Protein AF-A0AAU7CB05-F1 (afdb_monomer_lite)

Foldseek 3Di:
DLQCLLVVHPDDFDDDDPDPVVVVLLVVQLVLLLVQLCVQQVVVLVVCVVPDDDDDPVNVVSNLVSLLRSQLLSLLLSSQCQLLVHNVSSDPVLSVVLCVLLDPLSSVLSNLRSVLVVVLVVLLCCLVPVDPDPVVSVVSVVVSVVSSVVSVVVSSNSNSNSSNVSVVSSVSPPFRGPSRDPDDDTDPPPDD

Sequence (192 aa):
MLVASAMGEADQPSWPEWNPETISEGLGRWIWAALFGVAVGGFPTVLYWMYCGNIDWFDRIIFADLIIMGAGYAAMTLAASLLHESLAAANPITVLVAIARIGWDYVQPSLVAGLSVMLSGAFLWTVLFAIPSLRLAAVGLWGFWVFALYSAMVSFRVLGLTYYAHSDALVWFRYRPKWATSTRAGRLYTNS

Structure (mmCIF, N/CA/C/O backbone):
data_AF-A0AAU7CB05-F1
#
_entry.id   AF-A0AAU7CB05-F1
#
loop_
_atom_site.group_PDB
_atom_site.id
_atom_site.type_symbol
_atom_site.label_atom_id
_atom_site.label_alt_id
_atom_site.label_comp_id
_atom_site.label_asym_id
_atom_site.label_entity_id
_atom_site.label_seq_id
_atom_site.pdbx_PDB_ins_code
_atom_site.Cartn_x
_atom_site.Cartn_y
_atom_site.Cartn_z
_atom_site.occupancy
_atom_site.B_iso_or_equiv
_atom_site.auth_seq_id
_atom_site.auth_comp_id
_atom_site.auth_asym_id
_atom_site.auth_atom_id
_atom_site.pdbx_PDB_model_num
ATOM 1 N N . MET A 1 1 ? 11.841 9.466 0.813 1.00 59.72 1 MET A N 1
ATOM 2 C CA . MET A 1 1 ? 12.406 8.159 1.231 1.00 59.72 1 MET A CA 1
ATOM 3 C C . MET A 1 1 ? 12.334 7.103 0.131 1.00 59.72 1 MET A C 1
ATOM 5 O O . MET A 1 1 ? 13.370 6.524 -0.165 1.00 59.72 1 MET A O 1
ATOM 9 N N . LEU A 1 2 ? 11.162 6.867 -0.481 1.00 63.38 2 LEU A N 1
ATOM 10 C CA . LEU A 1 2 ? 11.016 5.927 -1.603 1.00 63.38 2 LEU A CA 1
ATOM 11 C C . LEU A 1 2 ? 12.014 6.225 -2.734 1.00 63.38 2 LEU A C 1
ATOM 13 O O . LEU A 1 2 ? 12.792 5.355 -3.098 1.00 63.38 2 LEU A O 1
ATOM 17 N N . VAL A 1 3 ? 12.021 7.467 -3.233 1.00 64.12 3 VAL A N 1
ATOM 18 C CA . VAL A 1 3 ? 12.889 7.886 -4.346 1.00 64.12 3 VAL A CA 1
ATOM 19 C C . VAL A 1 3 ? 14.367 7.737 -3.977 1.00 64.12 3 VAL A C 1
ATOM 21 O O . VAL A 1 3 ? 15.069 7.004 -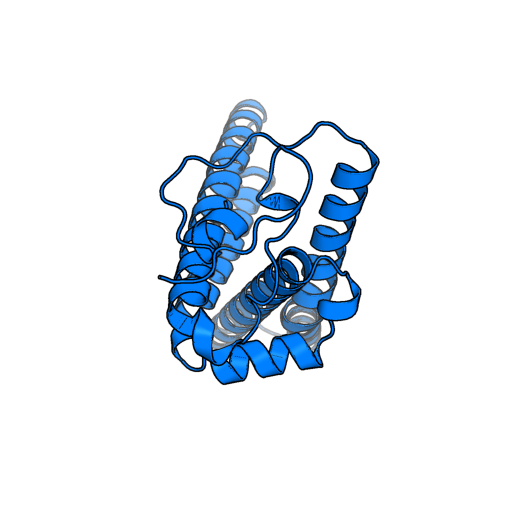4.653 1.00 64.12 3 VAL A O 1
ATOM 24 N N . ALA A 1 4 ? 14.813 8.315 -2.857 1.00 61.19 4 ALA A N 1
ATOM 25 C CA . ALA A 1 4 ? 16.197 8.178 -2.383 1.00 61.19 4 ALA A CA 1
ATOM 26 C C . ALA A 1 4 ? 16.652 6.707 -2.265 1.00 61.19 4 ALA A C 1
ATOM 28 O O . ALA A 1 4 ? 17.731 6.343 -2.718 1.00 61.19 4 ALA A O 1
ATOM 29 N N . SER A 1 5 ? 15.789 5.830 -1.734 1.00 60.84 5 SER A N 1
ATOM 30 C CA . SER A 1 5 ? 16.095 4.395 -1.615 1.00 60.84 5 SER A CA 1
ATOM 31 C C . SER A 1 5 ? 16.141 3.698 -2.976 1.00 60.84 5 SER A C 1
ATOM 33 O O . SER A 1 5 ? 17.018 2.873 -3.197 1.00 60.84 5 SER A O 1
ATOM 35 N N . ALA A 1 6 ? 15.233 4.051 -3.889 1.00 57.38 6 ALA A N 1
ATOM 36 C CA . ALA A 1 6 ? 15.230 3.544 -5.259 1.00 57.38 6 ALA A CA 1
ATOM 37 C C . ALA A 1 6 ? 16.458 4.005 -6.059 1.00 57.38 6 ALA A C 1
ATOM 39 O O . ALA A 1 6 ? 16.872 3.311 -6.977 1.00 57.38 6 ALA A O 1
ATOM 40 N N . MET A 1 7 ? 17.057 5.143 -5.704 1.00 64.69 7 MET A N 1
ATOM 41 C CA . MET A 1 7 ? 18.279 5.660 -6.329 1.00 64.69 7 MET A CA 1
ATOM 42 C C . MET A 1 7 ? 19.572 5.151 -5.674 1.00 64.69 7 MET A C 1
ATOM 44 O O . MET A 1 7 ? 20.655 5.502 -6.132 1.00 64.69 7 MET A O 1
ATOM 48 N N . GLY A 1 8 ? 19.482 4.331 -4.620 1.00 59.41 8 GLY A N 1
ATOM 49 C CA . GLY A 1 8 ? 20.654 3.832 -3.892 1.00 59.41 8 GLY A CA 1
ATOM 50 C C . GLY A 1 8 ? 21.371 4.900 -3.059 1.00 59.41 8 GLY A C 1
ATOM 51 O O . GLY A 1 8 ? 22.508 4.693 -2.641 1.00 59.41 8 GLY A O 1
ATOM 52 N N . GLU A 1 9 ? 20.729 6.041 -2.805 1.00 63.16 9 GLU A N 1
ATOM 53 C CA . GLU A 1 9 ? 21.311 7.119 -2.010 1.00 63.16 9 GLU A CA 1
ATOM 54 C C . GLU A 1 9 ? 21.387 6.690 -0.535 1.00 63.16 9 GLU A C 1
ATOM 56 O O . GLU A 1 9 ? 20.393 6.269 0.072 1.00 63.16 9 GLU A O 1
ATOM 61 N N . ALA A 1 10 ? 22.591 6.774 0.039 1.00 57.62 10 ALA A N 1
ATOM 62 C CA . ALA A 1 10 ? 22.834 6.531 1.462 1.00 57.62 10 ALA A CA 1
ATOM 63 C C . ALA A 1 10 ? 22.479 7.749 2.336 1.00 57.62 10 ALA A C 1
ATOM 65 O O . ALA A 1 10 ? 22.319 7.603 3.549 1.00 57.62 10 ALA A O 1
ATOM 66 N N . ASP A 1 11 ? 22.338 8.927 1.722 1.00 55.97 11 ASP A N 1
ATOM 67 C CA . ASP A 1 11 ? 22.054 10.180 2.414 1.00 55.97 11 ASP A CA 1
ATOM 68 C C . ASP A 1 11 ? 20.603 10.270 2.906 1.00 55.97 11 ASP A C 1
ATOM 70 O O . ASP A 1 11 ? 19.660 9.703 2.341 1.00 55.97 11 ASP A O 1
ATOM 74 N N . GLN A 1 12 ? 20.424 11.011 4.002 1.00 57.31 12 GLN A N 1
ATOM 75 C CA . GLN A 1 12 ? 19.118 11.269 4.595 1.00 57.31 12 GLN A CA 1
ATOM 76 C C . GLN A 1 12 ? 18.220 12.009 3.583 1.00 57.31 12 GLN A C 1
ATOM 78 O O . GLN A 1 12 ? 18.692 12.939 2.926 1.00 57.31 12 GLN A O 1
ATOM 83 N N . PRO A 1 13 ? 16.931 11.631 3.434 1.00 61.38 13 PRO A N 1
ATOM 84 C CA . PRO A 1 13 ? 16.041 12.282 2.479 1.00 61.38 13 PRO A CA 1
ATOM 85 C C . PRO A 1 13 ? 15.992 13.794 2.718 1.00 61.38 13 PRO A C 1
ATOM 87 O O . PRO A 1 13 ? 15.826 14.239 3.855 1.00 61.38 13 PRO A O 1
ATOM 90 N N . SER A 1 14 ? 16.112 14.568 1.638 1.00 64.44 14 SER A N 1
ATOM 91 C CA . SER A 1 14 ? 15.996 16.022 1.682 1.00 64.44 14 SER A CA 1
ATOM 92 C C . SER A 1 14 ? 14.609 16.450 2.168 1.00 64.44 14 SER A C 1
ATOM 94 O O . SER A 1 14 ? 13.600 15.772 1.941 1.00 64.44 14 SER A O 1
ATOM 96 N N . TRP A 1 15 ? 14.561 17.589 2.863 1.00 62.34 15 TRP A N 1
ATOM 97 C CA . TRP A 1 15 ? 13.293 18.198 3.252 1.00 62.34 15 TRP A CA 1
ATOM 98 C C . TRP A 1 15 ? 12.504 18.608 2.002 1.00 62.34 15 TRP A C 1
ATOM 100 O O . TRP A 1 15 ? 13.100 19.141 1.063 1.00 62.34 15 TRP A O 1
ATOM 110 N N . PRO A 1 16 ? 11.179 18.372 1.973 1.00 63.88 16 PRO A N 1
ATOM 111 C CA . PRO A 1 16 ? 10.352 18.782 0.851 1.00 63.88 16 PRO A CA 1
ATOM 112 C C . PRO A 1 16 ? 10.366 20.305 0.700 1.00 63.88 16 PRO A C 1
ATOM 114 O O . PRO A 1 16 ? 10.299 21.047 1.683 1.00 63.88 16 PRO A O 1
ATOM 117 N N . GLU A 1 17 ? 10.418 20.769 -0.546 1.00 68.94 17 GLU A N 1
ATOM 118 C CA . GLU A 1 17 ? 10.214 22.178 -0.859 1.00 68.94 17 GLU A CA 1
ATOM 119 C C . GLU A 1 17 ? 8.757 22.554 -0.555 1.00 68.94 17 GLU A C 1
ATOM 121 O O . GLU A 1 17 ? 7.821 21.898 -1.019 1.00 68.94 17 GLU A O 1
ATOM 126 N N . TRP A 1 18 ? 8.554 23.618 0.224 1.00 68.94 18 TRP A N 1
ATOM 127 C CA . TRP A 1 18 ? 7.231 24.140 0.586 1.00 68.94 18 TRP A CA 1
ATOM 128 C C . TRP A 1 18 ? 6.614 24.942 -0.569 1.00 68.94 18 TRP A C 1
ATOM 130 O O . TRP A 1 18 ? 6.312 26.125 -0.435 1.00 68.94 18 TRP A O 1
ATOM 140 N N . ASN A 1 19 ? 6.455 24.299 -1.725 1.00 77.81 19 ASN A N 1
ATOM 141 C CA . ASN A 1 19 ? 5.761 24.862 -2.877 1.00 77.81 19 ASN A CA 1
ATOM 142 C C . ASN A 1 19 ? 4.357 24.229 -2.984 1.00 77.81 19 ASN A C 1
ATOM 144 O O . ASN A 1 19 ? 4.259 23.001 -3.091 1.00 77.81 19 ASN A O 1
ATOM 148 N N . PRO A 1 20 ? 3.265 25.020 -2.951 1.00 79.19 20 PRO A N 1
ATOM 149 C CA . PRO A 1 20 ? 1.898 24.500 -3.029 1.00 79.19 20 PRO A CA 1
ATOM 150 C C . PRO A 1 20 ? 1.628 23.664 -4.287 1.00 79.19 20 PRO A C 1
ATOM 152 O O . PRO A 1 20 ? 0.890 22.683 -4.201 1.00 79.19 20 PRO A O 1
ATOM 155 N N . GLU A 1 21 ? 2.254 23.985 -5.424 1.00 78.88 21 GLU A N 1
ATOM 156 C CA . GLU A 1 21 ? 2.121 23.190 -6.653 1.00 78.88 21 GLU A CA 1
ATOM 157 C C . GLU A 1 21 ? 2.652 21.767 -6.439 1.00 78.88 21 GLU A C 1
ATOM 159 O O . GLU A 1 21 ? 1.931 20.788 -6.640 1.00 78.88 21 GLU A O 1
ATOM 164 N N . THR A 1 22 ? 3.863 21.650 -5.894 1.00 72.88 22 THR A N 1
ATOM 165 C CA . THR A 1 22 ? 4.506 20.376 -5.555 1.00 72.88 22 THR A CA 1
ATOM 166 C C . THR A 1 22 ? 3.684 19.578 -4.537 1.00 72.88 22 THR A C 1
ATOM 168 O O . THR A 1 22 ? 3.489 18.374 -4.692 1.00 72.88 22 THR A O 1
ATOM 171 N N . ILE A 1 23 ? 3.128 20.228 -3.510 1.00 78.44 23 ILE A N 1
ATOM 172 C CA . ILE A 1 23 ? 2.279 19.550 -2.516 1.00 78.44 23 ILE A CA 1
ATOM 173 C C . ILE A 1 23 ? 1.005 18.999 -3.173 1.00 78.44 23 ILE A C 1
ATOM 175 O O . ILE A 1 23 ? 0.629 17.851 -2.920 1.00 78.44 23 ILE A O 1
ATOM 179 N N . SER A 1 24 ? 0.363 19.788 -4.039 1.00 81.69 24 SER A N 1
ATOM 180 C CA . SER A 1 24 ? -0.864 19.388 -4.733 1.00 81.69 24 SER A CA 1
ATOM 181 C C . SER A 1 24 ? -0.640 18.203 -5.678 1.00 81.69 24 SER A C 1
ATOM 183 O O . SER A 1 24 ? -1.438 17.263 -5.687 1.00 81.69 24 SER A O 1
ATOM 185 N N . GLU A 1 25 ? 0.487 18.177 -6.396 1.00 79.75 25 GLU A N 1
ATOM 186 C CA . GLU A 1 25 ? 0.867 17.049 -7.247 1.00 79.75 25 GLU A CA 1
ATOM 187 C C . GLU A 1 25 ? 1.136 15.783 -6.434 1.00 79.75 25 GLU A C 1
ATOM 189 O O . GLU A 1 25 ? 0.702 14.694 -6.817 1.00 79.75 25 GLU A O 1
AT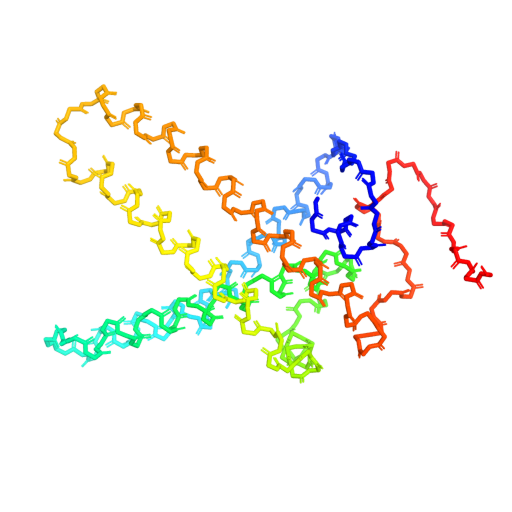OM 194 N N . GLY A 1 26 ? 1.844 15.918 -5.308 1.00 79.31 26 GLY A N 1
ATOM 195 C CA . GLY A 1 26 ? 2.105 14.808 -4.398 1.00 79.31 26 GLY A CA 1
ATOM 196 C C . GLY A 1 26 ? 0.802 14.201 -3.883 1.00 79.31 26 GLY A C 1
ATOM 197 O O . GLY A 1 26 ? 0.604 12.989 -3.980 1.00 79.31 26 GLY A O 1
ATOM 198 N N . LEU A 1 27 ? -0.121 15.042 -3.410 1.00 84.00 27 LEU A N 1
ATOM 199 C CA . LEU A 1 27 ? -1.435 14.603 -2.942 1.00 84.00 27 LEU A CA 1
ATOM 200 C C . LEU A 1 27 ? -2.245 13.936 -4.064 1.00 84.00 27 LEU A C 1
ATOM 202 O O . LEU A 1 27 ? -2.832 12.877 -3.845 1.00 84.00 27 LEU A O 1
ATOM 206 N N . GLY A 1 28 ? -2.221 14.499 -5.275 1.00 83.69 28 GLY A N 1
ATOM 207 C CA . GLY A 1 28 ? -2.873 13.916 -6.447 1.00 83.69 28 GLY A CA 1
ATOM 208 C C . GLY A 1 28 ? -2.371 12.505 -6.763 1.00 83.69 28 GLY A C 1
ATOM 209 O O . GLY A 1 28 ? -3.175 11.608 -7.006 1.00 83.69 28 GLY A O 1
ATOM 210 N N . ARG A 1 29 ? -1.056 12.268 -6.682 1.00 84.56 29 ARG A N 1
ATOM 211 C CA . ARG A 1 29 ? -0.446 10.940 -6.897 1.00 84.56 29 ARG A CA 1
ATOM 212 C C . ARG A 1 29 ? -0.832 9.935 -5.814 1.00 84.56 29 ARG A C 1
ATOM 214 O O . ARG A 1 29 ? -1.087 8.776 -6.129 1.00 84.56 29 ARG A O 1
ATOM 221 N N . TRP A 1 30 ? -0.922 10.376 -4.561 1.00 85.12 30 TRP A N 1
ATOM 222 C CA . TRP A 1 30 ? -1.406 9.547 -3.455 1.00 85.12 30 TRP A CA 1
ATOM 223 C C . TRP A 1 30 ? -2.872 9.154 -3.619 1.00 85.12 30 TRP A C 1
ATOM 225 O O . TRP A 1 30 ? -3.198 7.976 -3.483 1.00 85.12 30 TRP A O 1
ATOM 235 N N . ILE A 1 31 ? -3.740 10.113 -3.958 1.00 85.44 31 ILE A N 1
ATOM 236 C CA . ILE A 1 31 ? -5.156 9.848 -4.243 1.00 85.44 31 ILE A CA 1
ATOM 237 C C . ILE A 1 31 ? -5.269 8.871 -5.413 1.00 85.44 31 ILE A C 1
ATOM 239 O O . ILE A 1 31 ? -5.998 7.890 -5.323 1.00 85.44 31 ILE A O 1
ATOM 243 N N . TRP A 1 32 ? -4.507 9.092 -6.485 1.00 85.94 32 TRP A N 1
ATOM 244 C CA . TRP A 1 32 ? -4.502 8.214 -7.650 1.00 85.94 32 TRP A CA 1
ATOM 245 C C . TRP A 1 32 ? -4.068 6.789 -7.292 1.00 85.94 32 TRP A C 1
ATOM 247 O O . TRP A 1 32 ? -4.787 5.835 -7.572 1.00 85.94 32 TRP A O 1
ATOM 257 N N . ALA A 1 33 ? -2.943 6.633 -6.593 1.00 85.31 33 ALA A N 1
ATOM 258 C CA . ALA A 1 33 ? -2.464 5.332 -6.136 1.00 85.31 33 ALA A CA 1
ATOM 259 C C . ALA A 1 33 ? -3.475 4.624 -5.219 1.00 85.31 33 ALA A C 1
ATOM 261 O O . ALA A 1 33 ? -3.695 3.421 -5.364 1.00 85.31 33 ALA A O 1
ATOM 262 N N . ALA A 1 34 ? -4.127 5.368 -4.321 1.00 85.06 34 ALA A N 1
ATOM 263 C CA . ALA A 1 34 ? -5.172 4.838 -3.454 1.00 85.06 34 ALA A CA 1
ATOM 264 C C . ALA A 1 34 ? -6.396 4.371 -4.253 1.00 85.06 34 ALA A C 1
ATOM 266 O O . ALA A 1 34 ? -6.885 3.272 -4.012 1.00 85.06 34 ALA A O 1
ATOM 267 N N . LEU A 1 35 ? -6.858 5.149 -5.238 1.00 88.19 35 LEU A N 1
ATOM 268 C CA . LEU A 1 35 ? -7.987 4.774 -6.096 1.00 88.19 35 LEU A CA 1
ATOM 269 C C . LEU A 1 35 ? -7.715 3.475 -6.855 1.00 88.19 35 LEU A C 1
ATOM 271 O O . LEU A 1 35 ? -8.567 2.591 -6.873 1.00 88.19 35 LEU A O 1
ATOM 275 N N . PHE A 1 36 ? -6.524 3.325 -7.433 1.00 86.50 36 PHE A N 1
ATOM 276 C CA . PHE A 1 36 ? -6.154 2.094 -8.129 1.00 86.50 36 PHE A CA 1
ATOM 277 C C . PHE A 1 36 ? -5.971 0.909 -7.181 1.00 86.50 36 PHE A C 1
ATOM 279 O O . PHE A 1 36 ? -6.437 -0.186 -7.482 1.00 86.50 36 PHE A O 1
ATOM 286 N N . GLY A 1 37 ? -5.354 1.118 -6.017 1.00 83.12 37 GLY A N 1
ATOM 287 C CA . GLY A 1 37 ? -5.263 0.087 -4.983 1.00 83.12 37 GLY A CA 1
ATOM 288 C C . GLY A 1 37 ? -6.633 -0.396 -4.516 1.00 83.12 37 GLY A C 1
ATOM 289 O O . GLY A 1 37 ? -6.869 -1.598 -4.404 1.00 83.12 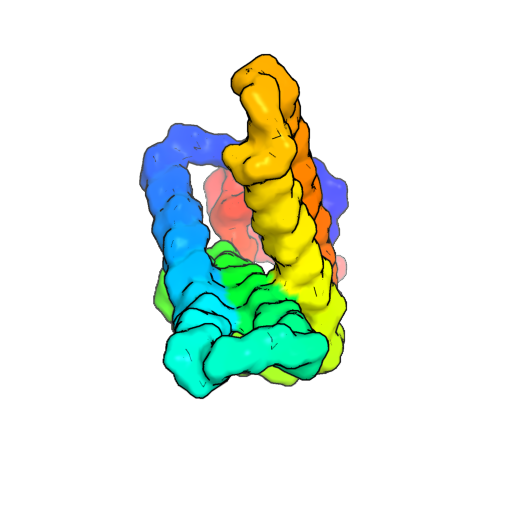37 GLY A O 1
ATOM 290 N N . VAL A 1 38 ? -7.568 0.535 -4.307 1.00 84.94 38 VAL A N 1
ATOM 291 C CA . VAL A 1 38 ? -8.962 0.220 -3.979 1.00 84.94 38 VAL A CA 1
ATOM 292 C C . VAL A 1 38 ? -9.641 -0.485 -5.146 1.00 84.94 38 VAL A C 1
ATOM 294 O O . VAL A 1 38 ? -10.329 -1.464 -4.911 1.00 84.94 38 VAL A O 1
ATOM 297 N N . ALA A 1 39 ? -9.431 -0.073 -6.394 1.00 87.38 39 ALA A N 1
ATOM 298 C CA . ALA A 1 39 ? -10.020 -0.755 -7.545 1.00 87.38 39 ALA A CA 1
ATOM 299 C C . ALA A 1 39 ? -9.527 -2.208 -7.692 1.00 87.38 39 ALA A C 1
ATOM 301 O O . ALA A 1 39 ? -10.305 -3.078 -8.074 1.00 87.38 39 ALA A O 1
ATOM 302 N N . VAL A 1 40 ? -8.258 -2.480 -7.368 1.00 86.81 40 VAL A N 1
ATOM 303 C CA . VAL A 1 40 ? -7.646 -3.810 -7.521 1.00 86.81 40 VAL A CA 1
ATOM 304 C C . VAL A 1 40 ? -7.897 -4.720 -6.320 1.00 86.81 40 VAL A C 1
ATOM 306 O O . VAL A 1 40 ? -8.201 -5.890 -6.511 1.00 86.81 40 VAL A O 1
ATOM 309 N N . GLY A 1 41 ? -7.779 -4.218 -5.091 1.00 83.44 41 GLY A N 1
ATOM 310 C CA . GLY A 1 41 ? -7.980 -5.025 -3.881 1.00 83.44 41 GLY A CA 1
ATOM 311 C C . GLY A 1 41 ? -9.318 -4.764 -3.197 1.00 83.44 41 GLY A C 1
ATOM 312 O O . GLY A 1 41 ? -10.059 -5.690 -2.871 1.00 83.44 41 GLY A O 1
ATOM 313 N N . GLY A 1 42 ? -9.663 -3.490 -3.002 1.00 80.25 42 GLY A N 1
ATOM 314 C CA . GLY A 1 42 ? -10.850 -3.076 -2.246 1.00 80.25 42 GLY A CA 1
ATOM 315 C C . GLY A 1 42 ? -12.179 -3.417 -2.924 1.00 80.25 42 GLY A C 1
ATOM 316 O O . GLY A 1 42 ? -13.086 -3.922 -2.273 1.00 80.25 42 GLY A O 1
ATOM 317 N N . PHE A 1 43 ? -12.303 -3.189 -4.229 1.00 86.88 43 PHE A N 1
ATOM 318 C CA . PHE A 1 43 ? -13.528 -3.444 -4.979 1.00 86.88 43 PHE A CA 1
ATOM 319 C C . PHE A 1 43 ? -13.850 -4.944 -5.043 1.00 86.88 43 PHE A C 1
ATOM 321 O O . PHE A 1 43 ? -14.963 -5.305 -4.657 1.00 86.88 43 PHE A O 1
ATOM 328 N N . PRO A 1 44 ? -12.903 -5.845 -5.384 1.00 86.25 44 PRO A N 1
ATOM 329 C CA . PRO A 1 44 ? -13.137 -7.282 -5.261 1.00 86.25 44 PRO A CA 1
ATOM 330 C C . PRO A 1 44 ? -13.450 -7.722 -3.831 1.00 86.25 44 PRO A C 1
ATOM 332 O O . PRO A 1 44 ? -14.309 -8.575 -3.653 1.00 86.25 44 PRO A O 1
ATOM 335 N N . THR A 1 45 ? -12.826 -7.113 -2.816 1.00 84.62 45 THR A N 1
ATOM 336 C CA . THR A 1 45 ? -13.116 -7.406 -1.398 1.00 84.62 45 THR A CA 1
ATOM 337 C C . THR A 1 45 ? -14.573 -7.087 -1.057 1.00 84.62 45 THR A C 1
ATOM 339 O O . THR A 1 45 ? -15.267 -7.917 -0.475 1.00 84.62 45 THR A O 1
ATOM 342 N N . VAL A 1 46 ? -15.062 -5.903 -1.440 1.00 84.50 46 VAL A N 1
ATOM 343 C CA . VAL A 1 46 ? -16.451 -5.487 -1.184 1.00 84.50 46 VAL A CA 1
ATOM 344 C C . VAL A 1 46 ? -17.433 -6.359 -1.957 1.00 84.50 46 VAL A C 1
ATOM 346 O O . VAL A 1 46 ? -18.425 -6.803 -1.386 1.00 84.50 46 VAL A O 1
ATOM 349 N N . LEU A 1 47 ? -17.154 -6.646 -3.231 1.00 86.88 47 LEU A N 1
ATOM 350 C CA . LEU A 1 47 ? -17.989 -7.556 -4.011 1.00 86.88 47 LEU A CA 1
ATOM 351 C C . LEU A 1 47 ? -18.037 -8.942 -3.368 1.00 86.88 47 LEU A C 1
ATOM 353 O O . LEU A 1 47 ? -19.123 -9.473 -3.163 1.00 86.88 47 LEU A O 1
ATOM 357 N N . TYR A 1 48 ? -16.884 -9.503 -3.001 1.00 84.50 48 TYR A N 1
ATOM 358 C CA . TYR A 1 48 ? -16.808 -10.808 -2.354 1.00 84.50 48 TYR A CA 1
ATOM 359 C C . TYR A 1 48 ? -17.630 -10.836 -1.066 1.00 84.50 48 TYR A C 1
ATOM 361 O O . TYR A 1 48 ? -18.436 -11.740 -0.879 1.00 84.50 48 TYR A O 1
ATOM 369 N N . TRP A 1 49 ? -17.521 -9.799 -0.231 1.00 84.88 49 TRP A N 1
ATOM 370 C CA . TRP A 1 49 ? -18.347 -9.655 0.968 1.00 84.88 49 TRP A CA 1
ATOM 371 C C . TRP A 1 49 ? -19.843 -9.654 0.644 1.00 84.88 49 TRP A C 1
ATOM 373 O O . TRP A 1 49 ? -20.612 -10.330 1.316 1.00 84.88 49 TRP A O 1
ATOM 383 N N . MET A 1 50 ? -20.283 -8.897 -0.365 1.00 87.06 50 MET A N 1
ATOM 384 C CA . MET A 1 50 ? -21.709 -8.793 -0.700 1.00 87.06 50 MET A CA 1
ATOM 385 C C . MET A 1 50 ? -22.319 -10.117 -1.176 1.00 87.06 50 MET A C 1
ATOM 387 O O . MET A 1 50 ? -23.521 -10.318 -1.003 1.00 87.06 50 MET A O 1
ATOM 391 N N . TYR A 1 51 ? -21.515 -10.995 -1.783 1.00 85.75 51 TYR A N 1
ATOM 392 C CA . TYR A 1 51 ? -21.979 -12.271 -2.333 1.00 85.75 51 TYR A CA 1
ATOM 393 C C . TYR A 1 51 ? -21.689 -13.481 -1.431 1.00 85.75 51 TYR A C 1
ATOM 395 O O . TYR A 1 51 ? -22.377 -14.495 -1.563 1.00 85.75 51 TYR A O 1
ATOM 403 N N . CYS A 1 52 ? -20.727 -13.397 -0.507 1.00 78.31 52 CYS A N 1
ATOM 404 C CA . CYS A 1 52 ? -20.500 -14.434 0.498 1.00 78.31 52 CYS A CA 1
ATOM 405 C C . CYS A 1 52 ? -21.435 -14.236 1.694 1.00 78.31 52 CYS A C 1
ATOM 407 O O . CYS A 1 52 ? -21.469 -13.176 2.307 1.00 78.31 52 CYS A O 1
ATOM 409 N N . GLY A 1 53 ? -22.199 -15.278 2.029 1.00 77.69 53 GLY A N 1
ATOM 410 C CA . GLY A 1 53 ? -23.092 -15.293 3.187 1.00 77.69 53 GLY A CA 1
ATOM 411 C C . GLY A 1 53 ? -22.328 -15.295 4.516 1.00 77.69 53 GLY A C 1
ATOM 412 O O . GLY A 1 53 ? -21.956 -14.247 5.035 1.00 77.69 53 GLY A O 1
ATOM 413 N N . ASN A 1 54 ? -22.125 -16.473 5.111 1.00 80.44 54 ASN A N 1
ATOM 414 C CA . ASN A 1 54 ? -21.336 -16.592 6.341 1.00 80.44 54 ASN A CA 1
ATOM 415 C C . ASN A 1 54 ? -19.840 -16.571 6.025 1.00 80.44 54 ASN A C 1
ATOM 417 O O . ASN A 1 54 ? -19.397 -17.279 5.130 1.00 80.44 54 ASN A O 1
ATOM 421 N N . ILE A 1 55 ? -19.085 -15.782 6.793 1.00 80.44 55 ILE A N 1
ATOM 422 C CA . ILE A 1 55 ? -17.631 -15.654 6.653 1.00 80.44 55 ILE A CA 1
ATOM 423 C C . ILE A 1 55 ? -16.953 -16.833 7.359 1.00 80.44 55 ILE A C 1
ATOM 425 O O . ILE A 1 55 ? -16.845 -16.852 8.591 1.00 80.44 55 ILE A O 1
ATOM 429 N N . ASP A 1 56 ? -16.445 -17.774 6.575 1.00 86.12 56 ASP A N 1
ATOM 430 C CA . ASP A 1 56 ? -15.620 -18.885 7.031 1.00 86.12 56 ASP A CA 1
ATOM 431 C C . ASP A 1 56 ? -14.142 -18.474 7.175 1.00 86.12 56 ASP A C 1
ATOM 433 O O . ASP A 1 56 ? -13.703 -17.379 6.811 1.00 86.12 56 ASP A O 1
ATOM 437 N N . TRP A 1 57 ? -13.318 -19.365 7.736 1.00 85.94 57 TRP A N 1
ATOM 438 C CA . TRP A 1 57 ? -11.875 -19.127 7.869 1.00 85.94 57 TRP A CA 1
ATOM 439 C C . TRP A 1 57 ? -11.182 -18.909 6.512 1.00 85.94 57 TRP A C 1
ATOM 441 O O . TRP A 1 57 ? -10.276 -18.083 6.414 1.00 85.94 57 TRP A O 1
ATOM 451 N N . PHE A 1 58 ? -11.631 -19.602 5.461 1.00 86.06 58 PHE A N 1
ATOM 452 C CA . PHE A 1 58 ? -11.099 -19.436 4.105 1.00 86.06 58 PHE A CA 1
ATOM 453 C C . PHE A 1 58 ? -11.361 -18.038 3.536 1.00 86.06 58 PHE A C 1
ATOM 455 O O . PHE A 1 58 ? -10.470 -17.462 2.914 1.00 86.06 58 PHE A O 1
ATOM 462 N N . ASP A 1 59 ? -12.516 -17.442 3.831 1.00 86.62 59 ASP A N 1
ATOM 463 C CA . ASP A 1 59 ? -12.847 -16.083 3.389 1.00 86.62 59 ASP A CA 1
ATOM 464 C C . ASP A 1 59 ? -11.885 -15.046 3.973 1.00 86.62 59 ASP A C 1
ATOM 466 O O . ASP A 1 59 ? -11.502 -14.090 3.304 1.00 86.62 59 ASP A O 1
ATOM 470 N N . ARG A 1 60 ? -11.415 -15.262 5.208 1.00 86.19 60 ARG A N 1
ATOM 471 C CA . ARG A 1 60 ? -10.418 -14.384 5.843 1.00 86.19 60 ARG A CA 1
ATOM 472 C C . ARG A 1 60 ? -9.075 -14.417 5.123 1.00 86.19 60 ARG A C 1
ATOM 474 O O . ARG A 1 60 ? -8.411 -13.386 5.048 1.00 86.19 60 ARG A O 1
ATOM 481 N N . ILE A 1 61 ? -8.681 -15.581 4.603 1.00 88.94 61 ILE A N 1
ATOM 482 C CA . ILE A 1 61 ? -7.456 -15.726 3.807 1.00 88.94 61 ILE A CA 1
ATOM 483 C C . ILE A 1 61 ? -7.615 -14.973 2.485 1.00 88.94 61 ILE A C 1
ATOM 485 O O . ILE A 1 61 ? -6.721 -14.219 2.114 1.00 88.94 61 ILE A O 1
ATOM 489 N N . ILE A 1 62 ? -8.768 -15.107 1.826 1.00 87.75 62 ILE A N 1
ATOM 490 C CA . ILE A 1 62 ? -9.069 -14.399 0.574 1.00 87.75 62 ILE A CA 1
ATOM 491 C C . ILE A 1 62 ? -9.052 -12.882 0.793 1.00 87.75 62 ILE A C 1
ATOM 493 O O . ILE A 1 62 ? -8.431 -12.154 0.025 1.00 87.75 62 ILE A O 1
ATOM 497 N N . PHE A 1 63 ? -9.660 -12.388 1.873 1.00 87.56 63 PHE A N 1
ATOM 498 C CA . PHE A 1 63 ? -9.610 -10.964 2.205 1.00 87.56 63 PHE A CA 1
ATOM 499 C C . PHE A 1 63 ? -8.189 -10.469 2.482 1.00 87.56 63 PHE A C 1
ATOM 501 O O . PHE A 1 63 ? -7.825 -9.386 2.024 1.00 87.56 63 PHE A O 1
ATOM 508 N N . ALA A 1 64 ? -7.377 -11.244 3.204 1.00 89.50 64 ALA A N 1
ATOM 509 C CA . ALA A 1 64 ? -5.980 -10.891 3.433 1.00 89.50 64 ALA A CA 1
ATOM 510 C C . ALA A 1 64 ? -5.202 -10.806 2.110 1.00 89.50 64 ALA A C 1
ATOM 512 O O . ALA A 1 64 ? -4.486 -9.831 1.890 1.00 89.50 64 ALA A O 1
ATOM 513 N N . ASP A 1 65 ? -5.395 -11.776 1.214 1.00 89.50 65 ASP A N 1
ATOM 514 C CA . ASP A 1 65 ? -4.750 -11.808 -0.099 1.00 89.50 65 ASP A CA 1
ATOM 515 C C . ASP A 1 65 ? -5.151 -10.601 -0.962 1.00 89.50 65 ASP A C 1
ATOM 517 O O . ASP A 1 65 ? -4.296 -9.893 -1.491 1.00 89.50 65 ASP A O 1
ATOM 521 N N . LEU A 1 66 ? -6.443 -10.257 -1.000 1.00 89.50 66 LEU A N 1
ATOM 522 C CA . LEU A 1 66 ? -6.934 -9.078 -1.719 1.00 89.50 66 LEU A CA 1
ATOM 523 C C . LEU A 1 66 ? -6.374 -7.761 -1.161 1.00 89.50 66 LEU A C 1
ATOM 525 O O . LEU A 1 66 ? -6.053 -6.852 -1.933 1.00 89.50 66 LEU A O 1
ATOM 529 N N . ILE A 1 67 ? -6.215 -7.647 0.162 1.00 89.75 67 ILE A N 1
ATOM 530 C CA . ILE A 1 67 ? -5.574 -6.480 0.785 1.00 89.75 67 ILE A CA 1
ATOM 531 C C . ILE A 1 67 ? -4.095 -6.410 0.395 1.00 89.75 67 ILE A C 1
ATOM 533 O O . ILE A 1 67 ? -3.613 -5.331 0.048 1.00 89.75 67 ILE A O 1
ATOM 537 N N . ILE A 1 68 ? -3.380 -7.537 0.414 1.00 91.94 68 ILE A N 1
ATOM 538 C CA . ILE A 1 68 ? -1.970 -7.617 0.010 1.00 91.94 68 ILE A CA 1
ATOM 539 C C . ILE A 1 68 ? -1.811 -7.215 -1.460 1.00 91.94 68 ILE A C 1
ATOM 541 O O . ILE A 1 68 ? -0.970 -6.369 -1.774 1.00 91.94 68 ILE A O 1
ATOM 545 N N . MET A 1 69 ? -2.652 -7.746 -2.351 1.00 89.56 69 MET A N 1
ATOM 546 C CA . MET A 1 69 ? -2.652 -7.394 -3.771 1.00 89.56 69 MET A CA 1
ATOM 547 C C . MET A 1 69 ? -2.961 -5.910 -3.991 1.00 89.56 69 MET A C 1
ATOM 549 O O . MET A 1 69 ? -2.241 -5.236 -4.728 1.00 89.56 69 MET A O 1
ATOM 553 N N . GLY A 1 70 ? -3.992 -5.374 -3.332 1.00 88.94 70 GLY A N 1
ATOM 554 C CA . GLY A 1 70 ? -4.366 -3.963 -3.442 1.00 88.94 70 GLY A CA 1
ATOM 555 C C . GLY A 1 70 ? -3.281 -3.019 -2.920 1.00 88.94 70 GLY A C 1
ATOM 556 O O . GLY A 1 70 ? -2.959 -2.026 -3.574 1.00 88.94 70 GLY A O 1
ATOM 557 N N . ALA A 1 71 ? -2.678 -3.342 -1.773 1.00 89.56 71 ALA A N 1
ATOM 558 C CA . ALA A 1 71 ? -1.602 -2.558 -1.174 1.00 89.56 71 ALA A CA 1
ATOM 559 C C . ALA A 1 71 ? -0.325 -2.598 -2.022 1.00 89.56 71 ALA A C 1
ATOM 561 O O . ALA A 1 71 ? 0.273 -1.550 -2.268 1.00 89.56 71 ALA A O 1
ATOM 562 N N . GLY A 1 72 ? 0.063 -3.777 -2.520 1.00 89.00 72 GLY A N 1
ATOM 563 C CA . GLY A 1 72 ? 1.176 -3.925 -3.458 1.00 89.00 72 GLY A CA 1
ATOM 564 C C . GLY A 1 72 ? 0.940 -3.104 -4.724 1.00 89.00 72 GLY A C 1
ATOM 565 O O . GLY A 1 72 ? 1.749 -2.248 -5.078 1.00 89.00 72 GLY A O 1
ATOM 566 N N . TYR A 1 73 ? -0.227 -3.255 -5.353 1.00 88.38 73 TYR A N 1
ATOM 567 C CA . TYR A 1 73 ? -0.573 -2.496 -6.553 1.00 88.38 73 TYR A CA 1
ATOM 568 C C . TYR A 1 73 ? -0.545 -0.978 -6.316 1.00 88.38 73 TYR A C 1
ATOM 570 O O . TYR A 1 73 ? 0.030 -0.236 -7.117 1.00 88.38 73 TYR A O 1
ATOM 578 N N . ALA A 1 74 ? -1.109 -0.499 -5.202 1.00 88.06 74 ALA A N 1
ATOM 579 C CA . ALA A 1 74 ? -1.058 0.913 -4.821 1.00 88.06 74 ALA A CA 1
ATOM 580 C C . ALA A 1 74 ? 0.387 1.404 -4.672 1.00 88.06 74 ALA A C 1
ATOM 582 O O . ALA A 1 74 ? 0.738 2.477 -5.163 1.00 88.06 74 ALA A O 1
ATOM 583 N N . ALA A 1 75 ? 1.244 0.605 -4.037 1.00 87.44 75 ALA A N 1
ATOM 584 C CA . ALA A 1 75 ? 2.634 0.956 -3.798 1.00 87.44 75 ALA A CA 1
ATOM 585 C C . ALA A 1 75 ? 3.445 1.016 -5.111 1.00 87.44 75 ALA A C 1
ATOM 587 O O . ALA A 1 75 ? 4.195 1.972 -5.323 1.00 87.44 75 ALA A O 1
ATOM 588 N N . MET A 1 76 ? 3.242 0.067 -6.038 1.00 86.62 76 MET A N 1
ATOM 589 C CA . MET A 1 76 ? 3.796 0.118 -7.403 1.00 86.62 76 MET A CA 1
ATOM 590 C C . MET A 1 76 ? 3.294 1.346 -8.169 1.00 86.62 76 MET A C 1
ATOM 592 O O . MET A 1 76 ? 4.084 2.054 -8.785 1.00 86.62 76 MET A O 1
ATOM 596 N N . THR A 1 77 ? 1.994 1.633 -8.096 1.00 86.56 77 THR A N 1
ATOM 597 C CA . THR A 1 77 ? 1.366 2.781 -8.771 1.00 86.56 77 THR A CA 1
ATOM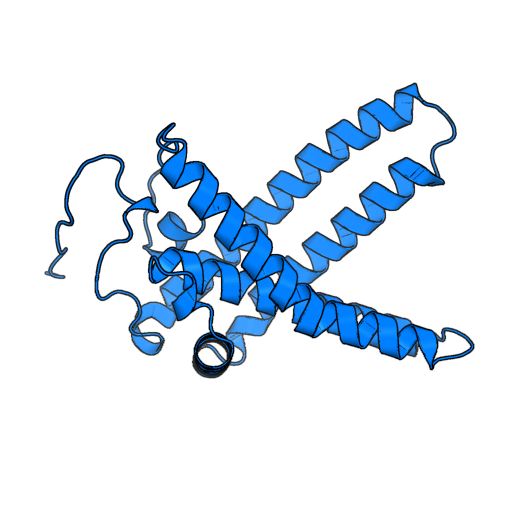 598 C C . THR A 1 77 ? 1.956 4.099 -8.272 1.00 86.56 77 THR A C 1
ATOM 600 O O . THR A 1 77 ? 2.331 4.966 -9.066 1.00 86.56 77 THR A O 1
ATOM 603 N N . LEU A 1 78 ? 2.113 4.232 -6.953 1.00 84.31 78 LEU A N 1
ATOM 604 C CA . LEU A 1 78 ? 2.737 5.396 -6.339 1.00 84.31 78 LEU A CA 1
ATOM 605 C C . LEU A 1 78 ? 4.193 5.535 -6.791 1.00 84.31 78 LEU A C 1
ATOM 607 O O . LEU A 1 78 ? 4.605 6.618 -7.203 1.00 84.31 78 LEU A O 1
ATOM 611 N N . ALA A 1 79 ? 4.958 4.445 -6.782 1.00 82.62 79 ALA A N 1
ATOM 612 C CA . ALA A 1 79 ? 6.344 4.455 -7.230 1.00 82.62 79 ALA A CA 1
ATOM 613 C C . ALA A 1 79 ? 6.491 4.816 -8.713 1.00 82.62 79 ALA A C 1
ATOM 615 O O . ALA A 1 79 ? 7.302 5.679 -9.040 1.00 82.62 79 ALA A O 1
ATOM 616 N N . ALA A 1 80 ? 5.666 4.249 -9.596 1.00 81.12 80 ALA A N 1
ATOM 617 C CA . ALA A 1 80 ? 5.647 4.595 -11.014 1.00 81.12 80 ALA A CA 1
ATOM 618 C C . ALA A 1 80 ? 5.346 6.088 -11.218 1.00 81.12 80 ALA A C 1
ATOM 620 O O . ALA A 1 80 ? 6.059 6.759 -11.967 1.00 81.12 80 ALA A O 1
ATOM 621 N N . SER A 1 81 ? 4.353 6.620 -10.494 1.00 80.88 81 SER A N 1
ATOM 622 C CA . SER A 1 81 ? 3.974 8.036 -10.564 1.00 80.88 81 SER A CA 1
ATOM 623 C C . SER A 1 81 ? 5.084 8.973 -10.080 1.00 80.88 81 SER A C 1
ATOM 625 O O . SER A 1 81 ? 5.257 10.058 -10.629 1.00 80.88 81 SER A O 1
ATOM 627 N N . LEU A 1 82 ? 5.843 8.577 -9.052 1.00 77.00 82 LEU A N 1
ATOM 628 C CA . LEU A 1 82 ? 6.925 9.378 -8.479 1.00 77.00 82 LEU A CA 1
ATOM 629 C C . LEU A 1 82 ? 8.188 9.327 -9.342 1.00 77.00 82 LEU A C 1
ATOM 631 O O . LEU A 1 82 ? 8.804 10.368 -9.561 1.00 77.00 82 LEU A O 1
ATOM 635 N N . LEU A 1 83 ? 8.539 8.149 -9.862 1.00 73.31 83 LEU A N 1
ATOM 636 C CA . LEU A 1 83 ? 9.759 7.934 -10.644 1.00 73.31 83 LEU A CA 1
ATOM 637 C C . LEU A 1 83 ? 9.657 8.479 -12.077 1.00 73.31 83 LEU A C 1
ATOM 639 O O . LEU A 1 83 ? 10.640 9.007 -12.581 1.00 73.31 83 LEU A O 1
ATOM 643 N N . HIS A 1 84 ? 8.483 8.427 -12.714 1.00 71.31 84 HIS A N 1
ATOM 644 C CA . HIS A 1 84 ? 8.279 8.964 -14.074 1.00 71.31 84 HIS A CA 1
ATOM 645 C C . HIS A 1 84 ? 7.773 10.409 -14.109 1.00 71.31 84 HIS A C 1
ATOM 647 O O . HIS A 1 84 ? 7.378 10.893 -15.170 1.00 71.31 84 HIS A O 1
ATOM 653 N N . GLU A 1 85 ? 7.697 11.074 -12.954 1.00 68.00 85 GLU A N 1
ATOM 654 C CA . GLU A 1 85 ? 7.191 12.446 -12.807 1.00 68.00 85 GLU A CA 1
ATOM 655 C C . GLU A 1 85 ? 5.814 12.728 -13.433 1.00 68.00 85 GLU A C 1
ATOM 657 O O . GLU A 1 85 ? 5.456 13.885 -13.630 1.00 68.00 85 GLU A O 1
ATOM 662 N N . SER A 1 86 ? 5.016 11.703 -13.727 1.00 69.94 86 SER A N 1
ATOM 663 C CA . SER A 1 86 ? 3.756 11.859 -14.448 1.00 69.94 86 SER A CA 1
ATOM 664 C C . SER A 1 86 ? 2.672 10.947 -13.889 1.00 69.94 86 SER A C 1
ATOM 666 O O . SER A 1 86 ? 2.875 9.755 -13.662 1.00 69.94 86 SER A O 1
ATOM 668 N N . LEU A 1 87 ? 1.475 11.512 -13.707 1.00 68.75 87 LEU A N 1
ATOM 669 C CA . LEU A 1 87 ? 0.269 10.756 -13.348 1.00 68.75 87 LEU A CA 1
ATOM 670 C C . LEU A 1 87 ? -0.107 9.747 -14.446 1.00 68.75 87 LEU A C 1
ATOM 672 O O . LEU A 1 87 ? -0.578 8.657 -14.147 1.00 68.75 87 LEU A O 1
ATOM 676 N N . ALA A 1 88 ? 0.172 10.067 -15.714 1.00 68.50 88 ALA A N 1
ATOM 677 C CA . ALA A 1 88 ? -0.094 9.183 -16.850 1.00 68.50 88 ALA A CA 1
ATOM 678 C C . ALA A 1 88 ? 0.822 7.943 -16.901 1.00 68.50 88 ALA A C 1
ATOM 680 O O . ALA A 1 88 ? 0.446 6.924 -17.484 1.00 68.50 88 ALA A O 1
ATOM 681 N N . ALA A 1 89 ? 2.005 7.991 -16.278 1.00 66.56 89 ALA A N 1
ATOM 682 C CA . ALA A 1 89 ? 2.869 6.817 -16.149 1.00 66.56 89 ALA A CA 1
ATOM 683 C C . ALA A 1 89 ? 2.345 5.805 -15.122 1.00 66.56 89 ALA A C 1
ATOM 685 O O . ALA A 1 89 ? 2.700 4.631 -15.191 1.00 66.56 89 ALA A O 1
ATOM 686 N N . ALA A 1 90 ? 1.440 6.225 -14.234 1.00 70.00 90 ALA A N 1
ATOM 687 C CA . ALA A 1 90 ? 0.703 5.351 -13.326 1.00 70.00 90 ALA A CA 1
ATOM 688 C C . ALA A 1 90 ? -0.468 4.626 -14.022 1.00 70.00 90 ALA A C 1
ATOM 690 O O . ALA A 1 90 ? -1.478 4.311 -13.393 1.00 70.00 90 ALA A O 1
ATOM 691 N N . ASN A 1 91 ? -0.367 4.398 -15.336 1.00 80.00 91 ASN A N 1
ATOM 692 C CA . ASN A 1 91 ? -1.352 3.619 -16.069 1.00 80.00 91 ASN A CA 1
ATOM 693 C C . ASN A 1 91 ? -1.251 2.129 -15.673 1.00 80.00 91 ASN A C 1
ATOM 695 O O . ASN A 1 91 ? -0.164 1.642 -15.337 1.00 80.00 91 ASN A O 1
ATOM 699 N N . PRO A 1 92 ? -2.366 1.382 -15.725 1.00 78.38 92 PRO A N 1
ATOM 700 C CA . PRO A 1 92 ? -2.397 0.006 -15.245 1.00 78.38 92 PRO A CA 1
ATOM 701 C C . PRO A 1 92 ? -1.488 -0.942 -16.033 1.00 78.38 92 PRO A C 1
ATOM 703 O O . PRO A 1 92 ? -0.956 -1.893 -15.472 1.00 78.38 92 PRO A O 1
ATOM 706 N N . ILE A 1 93 ? -1.248 -0.664 -17.316 1.00 82.94 93 ILE A N 1
ATOM 707 C CA . ILE A 1 93 ? -0.396 -1.500 -18.167 1.00 82.94 93 ILE A CA 1
ATOM 708 C C . ILE A 1 93 ? 1.066 -1.398 -17.714 1.00 82.94 93 ILE A C 1
ATOM 710 O O . ILE A 1 93 ? 1.714 -2.419 -17.509 1.00 82.94 93 ILE A O 1
ATOM 714 N N . THR A 1 94 ? 1.581 -0.188 -17.495 1.00 82.19 94 THR A N 1
ATOM 715 C CA . THR A 1 94 ? 2.945 0.059 -17.010 1.00 82.19 94 THR A CA 1
ATOM 716 C C . THR A 1 94 ? 3.163 -0.582 -15.646 1.00 82.19 94 THR A C 1
ATOM 718 O O . THR A 1 94 ? 4.186 -1.229 -15.436 1.00 82.19 94 THR A O 1
ATOM 721 N N . VAL A 1 95 ? 2.194 -0.436 -14.738 1.00 84.56 95 VAL A N 1
ATOM 722 C CA . VAL A 1 95 ? 2.233 -1.022 -13.390 1.00 84.56 95 VAL A CA 1
ATOM 723 C C . VAL A 1 95 ? 2.289 -2.551 -13.464 1.00 84.56 95 VAL A C 1
ATOM 725 O O . VAL A 1 95 ? 3.164 -3.156 -12.851 1.00 84.56 95 VAL A O 1
ATOM 728 N N . LEU A 1 96 ? 1.430 -3.186 -14.267 1.00 85.69 96 LEU A N 1
ATOM 729 C CA . LEU A 1 96 ? 1.424 -4.644 -14.429 1.00 85.69 96 LEU A CA 1
ATOM 730 C C . LEU A 1 96 ? 2.690 -5.169 -15.113 1.00 85.69 96 LEU A C 1
ATOM 732 O O . LEU A 1 96 ? 3.244 -6.175 -14.679 1.00 85.69 96 LEU A O 1
ATOM 736 N N . VAL A 1 97 ? 3.183 -4.482 -16.147 1.00 85.62 97 VAL A N 1
ATOM 737 C CA . VAL A 1 97 ? 4.443 -4.840 -16.817 1.00 85.62 97 VAL A CA 1
ATOM 738 C C . VAL A 1 97 ? 5.621 -4.721 -15.850 1.00 85.62 97 VAL A C 1
ATOM 740 O O . VAL A 1 97 ? 6.504 -5.573 -15.861 1.00 85.62 97 VAL A O 1
ATOM 743 N N . ALA A 1 98 ? 5.640 -3.699 -14.996 1.00 83.25 98 ALA A N 1
ATOM 744 C CA . ALA A 1 98 ? 6.675 -3.524 -13.986 1.00 83.25 98 ALA A CA 1
ATOM 745 C C . ALA A 1 98 ? 6.643 -4.629 -12.925 1.00 83.25 98 ALA A C 1
ATOM 747 O O . ALA A 1 98 ? 7.681 -5.221 -12.640 1.00 83.25 98 ALA A O 1
ATOM 748 N N . ILE A 1 99 ? 5.455 -4.969 -12.414 1.00 84.94 99 ILE A N 1
ATOM 749 C CA . ILE A 1 99 ? 5.273 -6.097 -11.489 1.00 84.94 99 ILE A CA 1
ATOM 750 C C . ILE A 1 99 ? 5.743 -7.400 -12.146 1.00 84.94 99 ILE A C 1
ATOM 752 O O . ILE A 1 99 ? 6.515 -8.141 -11.546 1.00 84.94 99 ILE A O 1
ATOM 756 N N . ALA A 1 100 ? 5.352 -7.653 -13.398 1.00 85.94 100 ALA A N 1
ATOM 757 C CA . ALA A 1 100 ? 5.750 -8.853 -14.129 1.00 85.94 100 ALA A CA 1
ATOM 758 C C . ALA A 1 100 ? 7.269 -8.939 -14.366 1.00 85.94 100 ALA A C 1
ATOM 760 O O . ALA A 1 100 ? 7.821 -10.035 -14.366 1.00 85.94 100 ALA A O 1
ATOM 761 N N . ARG A 1 101 ? 7.951 -7.799 -14.548 1.00 85.44 101 ARG A N 1
ATOM 762 C CA . ARG A 1 101 ? 9.413 -7.742 -14.719 1.00 85.44 101 ARG A CA 1
ATOM 763 C C . ARG A 1 101 ? 10.186 -7.987 -13.427 1.00 85.44 101 ARG A C 1
ATOM 765 O O . ARG A 1 101 ? 11.259 -8.570 -13.494 1.00 85.44 101 ARG A O 1
ATOM 772 N N . ILE A 1 102 ? 9.665 -7.539 -12.284 1.00 85.44 102 ILE A N 1
ATOM 773 C CA . ILE A 1 102 ? 10.247 -7.848 -10.967 1.00 85.44 102 ILE A CA 1
ATOM 774 C C . ILE A 1 102 ? 9.947 -9.310 -10.592 1.00 85.44 102 ILE A C 1
ATOM 776 O O . ILE A 1 102 ? 10.762 -9.981 -9.969 1.00 85.44 102 ILE A O 1
ATOM 780 N N . GLY A 1 103 ? 8.786 -9.831 -10.996 1.00 87.19 103 GLY A N 1
ATOM 781 C CA . GLY A 1 103 ? 8.408 -11.222 -10.767 1.00 87.19 103 GLY A CA 1
ATOM 782 C C . GLY A 1 103 ? 8.178 -11.529 -9.284 1.00 87.19 103 GLY A C 1
ATOM 783 O O . GLY A 1 103 ? 7.517 -10.772 -8.572 1.00 87.19 103 GLY A O 1
ATOM 784 N N . TRP A 1 104 ? 8.709 -12.663 -8.819 1.00 89.12 104 TRP A N 1
ATOM 785 C CA . TRP A 1 104 ? 8.495 -13.172 -7.456 1.00 89.12 104 TRP A CA 1
ATOM 786 C C . TRP A 1 104 ? 9.093 -12.291 -6.360 1.00 89.12 104 TRP A C 1
ATOM 788 O O . TRP A 1 104 ? 8.563 -12.256 -5.249 1.00 89.12 104 TRP A O 1
ATOM 798 N N . ASP A 1 105 ? 10.113 -11.499 -6.677 1.00 88.12 105 ASP A N 1
ATOM 799 C CA . ASP A 1 105 ? 10.730 -10.584 -5.716 1.00 88.12 105 ASP A CA 1
ATOM 800 C C . ASP A 1 105 ? 9.781 -9.447 -5.313 1.00 88.12 105 ASP A C 1
ATOM 802 O O . ASP A 1 105 ? 9.977 -8.795 -4.286 1.00 88.12 105 ASP A O 1
ATOM 806 N N . TYR A 1 106 ? 8.694 -9.243 -6.069 1.00 88.31 106 TYR A N 1
ATOM 807 C CA . TYR A 1 106 ? 7.648 -8.284 -5.731 1.00 88.31 106 TYR A CA 1
ATOM 808 C C . TYR A 1 106 ? 6.683 -8.777 -4.641 1.00 88.31 106 TYR A C 1
ATOM 810 O O . TYR A 1 106 ? 5.935 -7.985 -4.055 1.00 88.31 106 TYR A O 1
ATOM 818 N N . VAL A 1 107 ? 6.716 -10.069 -4.308 1.00 89.44 107 VAL A N 1
ATOM 819 C CA . VAL A 1 107 ? 5.883 -10.630 -3.238 1.00 89.44 107 VAL A CA 1
ATOM 820 C C . VAL A 1 107 ? 6.280 -10.047 -1.885 1.00 89.44 107 VAL A C 1
ATOM 822 O O . VAL A 1 107 ? 5.410 -9.646 -1.118 1.00 89.44 107 VAL A O 1
ATOM 825 N N . GLN A 1 108 ? 7.578 -9.908 -1.606 1.00 91.94 108 GLN A N 1
ATOM 826 C CA . GLN A 1 108 ? 8.057 -9.350 -0.340 1.00 91.94 108 GLN A CA 1
ATOM 827 C C . GLN A 1 108 ? 7.556 -7.912 -0.076 1.00 91.94 108 GLN A C 1
ATOM 829 O O . GLN A 1 108 ? 6.948 -7.698 0.977 1.00 91.94 108 GLN A O 1
ATOM 834 N N . PRO A 1 109 ? 7.752 -6.915 -0.966 1.00 89.88 109 PRO A N 1
ATOM 835 C CA . PRO A 1 109 ? 7.231 -5.567 -0.737 1.00 89.88 109 PRO A CA 1
ATOM 836 C C . PRO A 1 109 ? 5.699 -5.536 -0.682 1.00 89.88 109 PRO A C 1
ATOM 838 O O . PRO A 1 109 ? 5.149 -4.768 0.108 1.00 89.88 109 PRO A O 1
ATOM 841 N N . SER A 1 110 ? 5.009 -6.387 -1.450 1.00 91.25 110 SER A N 1
ATOM 842 C CA . SER A 1 110 ? 3.544 -6.493 -1.401 1.00 91.25 110 SER A CA 1
ATOM 843 C C . SER A 1 110 ? 3.056 -7.013 -0.049 1.00 91.25 110 SER A C 1
ATOM 845 O O . SER A 1 110 ? 2.149 -6.427 0.537 1.00 91.25 110 SER A O 1
ATOM 847 N N . LEU A 1 111 ? 3.695 -8.054 0.497 1.00 92.88 111 LEU A N 1
ATOM 848 C CA . LEU A 1 111 ? 3.393 -8.589 1.826 1.00 92.88 111 LEU A CA 1
ATOM 849 C C . LEU A 1 111 ? 3.645 -7.552 2.920 1.00 92.88 111 LEU A C 1
ATOM 851 O O . LEU A 1 111 ? 2.795 -7.357 3.784 1.00 92.88 111 LEU A O 1
ATOM 855 N N . VAL A 1 112 ? 4.784 -6.853 2.878 1.00 93.19 112 VAL A N 1
ATOM 856 C CA . VAL A 1 112 ? 5.110 -5.811 3.866 1.00 93.19 112 VAL A CA 1
ATOM 857 C C . VAL A 1 112 ? 4.088 -4.672 3.817 1.00 93.19 112 VAL A C 1
ATOM 859 O O . VAL A 1 112 ? 3.603 -4.246 4.867 1.00 93.19 112 VAL A O 1
ATOM 862 N N . ALA A 1 113 ? 3.714 -4.209 2.621 1.00 91.44 113 ALA A N 1
ATOM 863 C CA . ALA A 1 113 ? 2.705 -3.167 2.451 1.00 91.44 113 ALA A CA 1
ATOM 864 C C . ALA A 1 113 ? 1.315 -3.635 2.916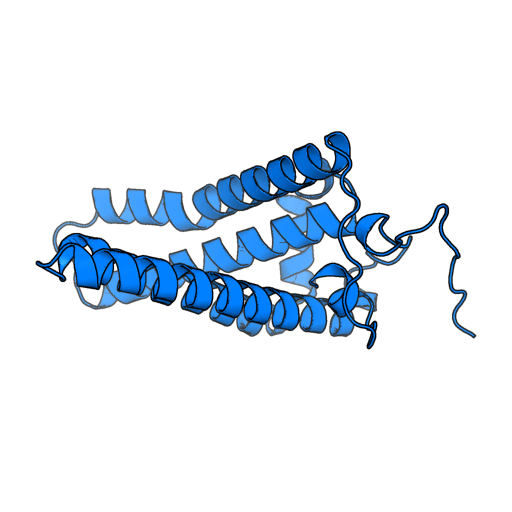 1.00 91.44 113 ALA A C 1
ATOM 866 O O . ALA A 1 113 ? 0.653 -2.933 3.681 1.00 91.44 113 ALA A O 1
ATOM 867 N N . GLY A 1 114 ? 0.895 -4.838 2.515 1.00 91.31 114 GLY A N 1
ATOM 868 C CA . GLY A 1 114 ? -0.383 -5.433 2.903 1.00 91.31 114 GLY A CA 1
ATOM 869 C C . GLY A 1 114 ? -0.512 -5.613 4.412 1.00 91.31 114 GLY A C 1
ATOM 870 O O . GLY A 1 114 ? -1.470 -5.128 5.012 1.00 91.31 114 GLY A O 1
ATOM 871 N N . LEU A 1 115 ? 0.493 -6.218 5.052 1.00 93.62 115 LEU A N 1
ATOM 872 C CA . LEU A 1 115 ? 0.531 -6.384 6.507 1.00 93.62 115 LEU A CA 1
ATOM 873 C C . LEU A 1 115 ? 0.531 -5.034 7.230 1.00 93.62 115 LEU A C 1
ATOM 875 O O . LEU A 1 115 ? -0.165 -4.882 8.231 1.00 93.62 115 LEU A O 1
ATOM 879 N N . SER A 1 116 ? 1.251 -4.036 6.711 1.00 93.31 116 SER A N 1
ATOM 880 C CA . SER A 1 116 ? 1.249 -2.680 7.275 1.00 93.31 116 SER A CA 1
ATOM 881 C C . SER A 1 116 ? -0.148 -2.055 7.253 1.00 93.31 116 SER A C 1
ATOM 883 O O . SER A 1 116 ? -0.577 -1.478 8.255 1.00 93.31 116 SER A O 1
ATOM 885 N N . VAL A 1 117 ? -0.889 -2.213 6.150 1.00 91.62 117 VAL A N 1
ATOM 886 C CA . VAL A 1 117 ? -2.280 -1.746 6.026 1.00 91.62 117 VAL A CA 1
ATOM 887 C C . VAL A 1 117 ? -3.200 -2.510 6.978 1.00 91.62 117 VAL A C 1
ATOM 889 O O . VAL A 1 117 ? -3.965 -1.881 7.708 1.00 91.62 117 VAL A O 1
ATOM 892 N N . MET A 1 118 ? -3.102 -3.841 7.029 1.00 92.88 118 MET A N 1
ATOM 893 C CA . MET A 1 118 ? -3.930 -4.676 7.908 1.00 92.88 118 MET A CA 1
ATOM 894 C C . MET A 1 118 ? -3.715 -4.342 9.386 1.00 92.88 118 MET A C 1
ATOM 896 O O . MET A 1 118 ? -4.682 -4.141 10.120 1.00 92.88 118 MET A O 1
ATOM 900 N N . LEU A 1 119 ? -2.456 -4.242 9.823 1.00 93.69 119 LEU A N 1
ATOM 901 C CA . LEU A 1 119 ? -2.113 -3.907 11.205 1.00 93.69 119 LEU A CA 1
ATOM 902 C C . LEU A 1 119 ? -2.557 -2.487 11.559 1.00 93.69 119 LEU A C 1
ATOM 904 O O . LEU A 1 119 ? -3.110 -2.276 12.635 1.00 93.69 119 LEU A O 1
ATOM 908 N N . SER A 1 120 ? -2.381 -1.527 10.647 1.00 92.81 120 SER A N 1
ATOM 909 C CA . SER A 1 120 ? -2.837 -0.149 10.860 1.00 92.81 120 SER A CA 1
ATOM 910 C C . SER A 1 120 ? -4.363 -0.073 10.949 1.00 92.81 120 SER A C 1
ATOM 912 O O . SER A 1 120 ? -4.891 0.595 11.836 1.00 92.81 120 SER A O 1
ATOM 914 N N . GLY A 1 121 ? -5.084 -0.798 10.088 1.00 91.62 121 GLY A N 1
ATOM 915 C CA . GLY A 1 121 ? -6.544 -0.890 10.131 1.00 91.62 121 GLY A CA 1
ATOM 916 C C . GLY A 1 121 ? -7.054 -1.541 11.418 1.00 91.62 121 GLY A C 1
ATOM 917 O O . GLY A 1 121 ? -7.966 -1.011 12.050 1.00 91.62 121 GLY A O 1
ATOM 918 N N . ALA A 1 122 ? -6.427 -2.635 11.862 1.00 92.12 122 ALA A N 1
ATOM 919 C CA . ALA A 1 122 ? -6.760 -3.298 13.122 1.00 92.12 122 ALA A CA 1
ATOM 920 C C . ALA A 1 122 ? -6.474 -2.404 14.342 1.00 92.12 122 ALA A C 1
ATOM 922 O O . ALA A 1 122 ? -7.287 -2.327 15.266 1.00 92.12 122 ALA A O 1
ATOM 923 N N . PHE A 1 123 ? -5.356 -1.672 14.337 1.00 92.81 123 PHE A N 1
ATOM 924 C CA . PHE A 1 123 ? -5.041 -0.696 15.379 1.00 92.81 123 PHE A CA 1
ATOM 925 C C . PHE A 1 123 ? -6.109 0.405 15.418 1.00 92.81 123 PHE A C 1
ATOM 927 O O . PHE A 1 123 ? -6.673 0.686 16.472 1.00 92.81 123 PHE A O 1
ATOM 934 N N . LEU A 1 124 ? -6.447 0.997 14.271 1.00 93.00 124 LEU A N 1
ATOM 935 C CA . LEU A 1 124 ? -7.465 2.043 14.204 1.00 93.00 124 LEU A CA 1
ATOM 936 C C . LEU A 1 124 ? -8.831 1.536 14.686 1.00 93.00 124 LEU A C 1
ATOM 938 O O . LEU A 1 124 ? -9.494 2.205 15.476 1.00 93.00 124 LEU A O 1
ATOM 942 N N . TRP A 1 125 ? -9.225 0.332 14.268 1.00 93.31 125 TRP A N 1
ATOM 943 C CA . TRP A 1 125 ? -10.465 -0.303 14.708 1.00 93.31 125 TRP A CA 1
ATOM 944 C C . TRP A 1 125 ? -10.516 -0.484 16.229 1.00 93.31 125 TRP A C 1
ATOM 946 O O . TRP A 1 125 ? -11.518 -0.142 16.858 1.00 93.31 125 TRP A O 1
ATOM 956 N N . THR A 1 126 ? -9.436 -0.978 16.843 1.00 91.62 126 THR A N 1
ATOM 957 C CA . THR A 1 126 ? -9.391 -1.167 18.303 1.00 91.62 126 THR A CA 1
ATOM 958 C C . THR A 1 126 ? -9.481 0.162 19.050 1.00 91.62 126 THR A C 1
ATOM 960 O O . THR A 1 126 ? -10.235 0.262 20.018 1.00 91.62 126 THR A O 1
ATOM 963 N N . VAL A 1 127 ? -8.802 1.207 18.570 1.00 90.94 127 VAL A N 1
ATOM 964 C CA . VAL A 1 127 ? -8.880 2.553 19.161 1.00 90.94 127 VAL A CA 1
ATOM 965 C C . VAL A 1 127 ? -10.292 3.133 19.084 1.00 90.94 127 VAL A C 1
ATOM 967 O O . VAL A 1 127 ? -10.744 3.736 20.055 1.00 90.94 127 VAL A O 1
ATOM 970 N N . LEU A 1 128 ? -10.989 2.952 17.958 1.00 90.19 128 LEU A N 1
ATOM 971 C CA . LEU A 1 128 ? -12.307 3.551 17.729 1.00 90.19 128 LEU A CA 1
ATOM 972 C C . LEU A 1 128 ? -13.459 2.785 18.392 1.00 90.19 128 LEU A C 1
ATOM 974 O O . LEU A 1 128 ? -14.406 3.416 18.853 1.00 90.19 128 LEU A O 1
ATOM 978 N N . PHE A 1 129 ? -13.397 1.451 18.433 1.00 90.94 129 PHE A N 1
ATOM 979 C CA . PHE A 1 129 ? -14.549 0.624 18.817 1.00 90.94 129 PHE A CA 1
ATOM 980 C C . PHE A 1 129 ? -14.343 -0.220 20.078 1.00 90.94 129 PHE A C 1
ATOM 982 O O . PHE A 1 129 ? -15.330 -0.628 20.685 1.00 90.94 129 PHE A O 1
ATOM 989 N N . ALA A 1 130 ? -13.101 -0.494 20.493 1.00 90.12 130 ALA A N 1
ATOM 990 C CA . ALA A 1 130 ? -12.836 -1.350 21.654 1.00 90.12 130 ALA A CA 1
ATOM 991 C C . ALA A 1 130 ? -12.509 -0.565 22.934 1.00 90.12 130 ALA A C 1
ATOM 993 O O . ALA A 1 130 ? -12.699 -1.087 24.032 1.00 90.12 130 ALA A O 1
ATOM 994 N N . ILE A 1 131 ? -12.018 0.674 22.822 1.00 88.56 131 ILE A N 1
ATOM 995 C CA . ILE A 1 131 ? -11.616 1.486 23.977 1.00 88.56 131 ILE A CA 1
ATOM 996 C C . ILE A 1 131 ? -12.791 2.364 24.441 1.00 88.56 131 ILE A C 1
ATOM 998 O O . ILE A 1 131 ? -13.155 3.311 23.748 1.00 88.56 131 ILE A O 1
ATOM 1002 N N . PRO A 1 132 ? -13.350 2.143 25.647 1.00 84.62 132 PRO A N 1
ATOM 1003 C CA . PRO A 1 132 ? -14.509 2.901 26.125 1.00 84.62 132 PRO A CA 1
ATOM 1004 C C . PRO A 1 132 ? -14.161 4.299 26.665 1.00 84.62 132 PRO A C 1
ATOM 1006 O O . PRO A 1 132 ? -15.057 5.096 26.931 1.00 84.62 132 PRO A O 1
ATOM 1009 N N . SER A 1 133 ? -12.877 4.618 26.873 1.00 92.50 133 SER A N 1
ATOM 1010 C CA . SER A 1 133 ? -12.463 5.894 27.473 1.00 92.50 133 SER A CA 1
ATOM 1011 C C . SER A 1 133 ? -11.864 6.861 26.448 1.00 92.50 133 SER A C 1
ATOM 1013 O O . SER A 1 133 ? -10.910 6.530 25.743 1.00 92.50 133 SER A O 1
ATOM 1015 N N . LEU A 1 134 ? -12.364 8.100 26.435 1.00 89.75 134 LEU A N 1
ATOM 1016 C CA . LEU A 1 134 ? -11.949 9.130 25.475 1.00 89.75 134 LEU A CA 1
ATOM 1017 C C . LEU A 1 134 ? -10.460 9.507 25.599 1.00 89.75 134 LEU A C 1
ATOM 1019 O O . LEU A 1 134 ? -9.796 9.782 24.605 1.00 89.75 134 LEU A O 1
ATOM 1023 N N . ARG A 1 135 ? -9.914 9.501 26.825 1.00 91.38 135 ARG A N 1
ATOM 1024 C CA . ARG A 1 135 ? -8.500 9.833 27.078 1.00 91.38 135 ARG A CA 1
ATOM 1025 C C . ARG A 1 135 ? -7.560 8.770 26.512 1.00 91.38 135 ARG A C 1
ATOM 1027 O O . ARG A 1 135 ? -6.590 9.120 25.848 1.00 91.38 135 ARG A O 1
ATOM 1034 N N . LEU A 1 136 ? -7.861 7.488 26.740 1.00 90.06 136 LEU A N 1
ATOM 1035 C CA . LEU A 1 136 ? -7.073 6.397 26.161 1.00 90.06 136 LEU A CA 1
ATOM 1036 C C . LEU A 1 136 ? -7.258 6.327 24.644 1.00 90.06 136 LEU A C 1
ATOM 1038 O O . LEU A 1 136 ? -6.290 6.046 23.949 1.00 90.06 136 LEU A O 1
ATOM 1042 N N . ALA A 1 137 ? -8.448 6.646 24.124 1.00 90.44 137 ALA A N 1
ATOM 1043 C CA . ALA A 1 137 ? -8.674 6.734 22.684 1.00 90.44 137 ALA A CA 1
ATOM 1044 C C . ALA A 1 137 ? -7.820 7.840 22.036 1.00 90.44 137 ALA A C 1
ATOM 1046 O O . ALA A 1 137 ? -7.218 7.607 20.994 1.00 90.44 137 ALA A O 1
ATOM 1047 N N . ALA A 1 138 ? -7.683 9.011 22.671 1.00 91.38 138 ALA A N 1
ATOM 1048 C CA . ALA A 1 138 ? -6.826 10.089 22.168 1.00 91.38 138 ALA A CA 1
ATOM 1049 C C . ALA A 1 138 ? -5.335 9.696 22.137 1.00 91.38 138 ALA A C 1
ATOM 1051 O O . ALA A 1 138 ? -4.656 9.916 21.134 1.00 91.38 138 ALA A O 1
ATOM 1052 N N . VAL A 1 139 ? -4.832 9.066 23.206 1.00 93.25 139 VAL A N 1
ATOM 1053 C CA . VAL A 1 139 ? -3.451 8.547 23.253 1.00 93.25 139 VAL A CA 1
ATOM 1054 C C . VAL A 1 139 ? -3.255 7.417 22.238 1.00 93.25 139 VAL A C 1
ATOM 1056 O O . VAL A 1 139 ? -2.239 7.372 21.547 1.00 93.25 139 VAL A O 1
ATOM 1059 N N . GLY A 1 140 ? -4.248 6.537 22.100 1.00 91.50 140 GLY A N 1
ATOM 1060 C CA . GLY A 1 140 ? -4.267 5.472 21.104 1.00 91.50 140 GLY A CA 1
ATOM 1061 C C . GLY A 1 140 ? -4.223 6.015 19.679 1.00 91.50 140 GLY A C 1
ATOM 1062 O O . GLY A 1 140 ? -3.447 5.521 18.872 1.00 91.50 140 GLY A O 1
ATOM 1063 N N . LEU A 1 141 ? -4.973 7.076 19.375 1.00 93.19 141 LEU A N 1
ATOM 1064 C CA . LEU A 1 141 ? -4.969 7.712 18.057 1.00 93.19 141 LEU A CA 1
ATOM 1065 C C . LEU A 1 141 ? -3.614 8.356 17.734 1.00 93.19 141 LEU A C 1
ATOM 1067 O O . LEU A 1 141 ? -3.142 8.277 16.602 1.00 93.19 141 LEU A O 1
ATOM 1071 N N . TRP A 1 142 ? -2.958 8.958 18.728 1.00 93.75 142 TRP A N 1
ATOM 1072 C CA . TRP A 1 142 ? -1.588 9.442 18.563 1.00 93.75 142 TRP A CA 1
ATOM 1073 C C . TRP A 1 142 ? -0.614 8.288 18.278 1.00 93.75 142 TRP A C 1
ATOM 1075 O O . TRP A 1 142 ? 0.159 8.354 17.322 1.00 93.75 142 TRP A O 1
ATOM 1085 N N . GLY A 1 143 ? -0.703 7.196 19.046 1.00 92.69 143 GLY A N 1
ATOM 1086 C CA . GLY A 1 143 ? 0.098 5.988 18.825 1.00 92.69 143 GLY A CA 1
ATOM 1087 C C . GLY A 1 143 ? -0.147 5.348 17.455 1.00 92.69 143 GLY A C 1
ATOM 1088 O O . GLY A 1 143 ? 0.805 4.934 16.794 1.00 92.69 143 GLY A O 1
ATOM 1089 N N . PHE A 1 144 ? -1.398 5.346 16.988 1.00 93.31 144 PHE A N 1
ATOM 1090 C CA . PHE A 1 144 ? -1.780 4.909 15.646 1.00 93.31 144 PHE A CA 1
ATOM 1091 C C . PHE A 1 144 ? -1.029 5.694 14.570 1.00 93.31 144 PHE A C 1
ATOM 1093 O O . PHE A 1 144 ? -0.466 5.080 13.671 1.00 93.31 144 PHE A O 1
ATOM 1100 N N . TRP A 1 145 ? -0.965 7.026 14.662 1.00 92.12 145 TRP A N 1
ATOM 1101 C CA . TRP A 1 145 ? -0.246 7.832 13.672 1.00 92.12 145 TRP A CA 1
ATOM 1102 C C . TRP A 1 145 ? 1.248 7.525 13.648 1.00 92.12 145 TRP A C 1
ATOM 1104 O O . TRP A 1 145 ? 1.818 7.376 12.570 1.00 92.12 145 TRP A O 1
ATOM 1114 N N . VAL A 1 146 ? 1.877 7.375 14.816 1.00 93.25 146 VAL A N 1
ATOM 1115 C CA . VAL A 1 146 ? 3.293 6.984 14.903 1.00 93.25 146 VAL A CA 1
ATOM 1116 C C . VAL A 1 146 ? 3.514 5.623 14.237 1.00 93.25 146 VAL A C 1
ATOM 1118 O O . VAL A 1 146 ? 4.417 5.476 13.413 1.00 93.25 146 VAL A O 1
ATOM 1121 N N . PHE A 1 147 ? 2.657 4.645 14.537 1.00 93.00 147 PHE A N 1
ATOM 1122 C CA . PHE A 1 147 ? 2.720 3.306 13.956 1.00 93.00 147 PHE A CA 1
ATOM 1123 C C . PHE A 1 147 ? 2.478 3.307 12.436 1.00 93.00 147 PHE A C 1
ATOM 1125 O O . PHE A 1 147 ? 3.238 2.701 11.679 1.00 93.00 147 PHE A O 1
ATOM 1132 N N . ALA A 1 148 ? 1.453 4.018 11.968 1.00 91.25 148 ALA A N 1
ATOM 1133 C CA . ALA A 1 148 ? 1.096 4.117 10.557 1.00 91.25 148 ALA A CA 1
ATOM 1134 C C . ALA A 1 148 ? 2.207 4.800 9.744 1.00 91.25 148 ALA A C 1
ATOM 1136 O O . ALA A 1 148 ? 2.600 4.309 8.689 1.00 91.25 148 ALA A O 1
ATOM 1137 N N . LEU A 1 149 ? 2.778 5.895 10.256 1.00 90.25 149 LEU A N 1
ATOM 1138 C CA . LEU A 1 149 ? 3.885 6.589 9.595 1.00 90.25 149 LEU A CA 1
ATOM 1139 C C . LEU A 1 149 ? 5.154 5.730 9.555 1.00 90.25 149 LEU A C 1
ATOM 1141 O O . LEU A 1 149 ? 5.830 5.685 8.527 1.00 90.25 149 LEU A O 1
ATOM 1145 N N . TYR A 1 150 ? 5.468 5.020 10.642 1.00 90.62 150 TYR A N 1
ATOM 1146 C CA . TYR A 1 150 ? 6.619 4.121 10.684 1.00 90.62 150 TYR A CA 1
ATOM 1147 C C . TYR A 1 150 ? 6.452 2.925 9.734 1.00 90.62 150 TYR A C 1
ATOM 1149 O O . TYR A 1 150 ? 7.356 2.613 8.962 1.00 90.62 150 TYR A O 1
ATOM 1157 N N . SER A 1 151 ? 5.284 2.284 9.722 1.00 91.06 151 SER A N 1
ATOM 1158 C CA . SER A 1 151 ? 5.007 1.161 8.817 1.00 91.06 151 SER A CA 1
ATOM 1159 C C . SER A 1 151 ? 5.011 1.584 7.340 1.00 91.06 151 SER A C 1
ATOM 1161 O O . SER A 1 151 ? 5.565 0.874 6.495 1.00 91.06 151 SER A O 1
ATOM 1163 N N . ALA A 1 152 ? 4.508 2.783 7.024 1.00 87.31 152 ALA A N 1
ATOM 1164 C CA . ALA A 1 152 ? 4.629 3.377 5.694 1.00 87.31 152 ALA A CA 1
ATOM 1165 C C . ALA A 1 152 ? 6.099 3.628 5.313 1.00 87.31 152 ALA A C 1
ATOM 1167 O O . ALA A 1 152 ? 6.515 3.313 4.198 1.00 87.31 152 ALA A O 1
ATOM 1168 N N . MET A 1 153 ? 6.907 4.139 6.248 1.00 88.06 153 MET A N 1
ATOM 1169 C CA . MET A 1 153 ? 8.345 4.346 6.060 1.00 88.06 153 MET A CA 1
ATOM 1170 C C . MET A 1 153 ? 9.063 3.031 5.717 1.00 88.06 153 MET A C 1
ATOM 1172 O O . MET A 1 153 ? 9.806 2.970 4.736 1.00 88.06 153 MET A O 1
ATOM 1176 N N . VAL A 1 154 ? 8.797 1.964 6.476 1.00 89.25 154 VAL A N 1
ATOM 1177 C CA . VAL A 1 154 ? 9.353 0.624 6.228 1.00 89.25 154 VAL A CA 1
ATOM 1178 C C . VAL A 1 154 ? 8.908 0.090 4.867 1.00 89.25 154 VAL A C 1
ATOM 1180 O O . VAL A 1 154 ? 9.749 -0.336 4.077 1.00 89.25 154 VAL A O 1
ATOM 1183 N N . SER A 1 155 ? 7.615 0.183 4.550 1.00 89.38 155 SER A N 1
ATOM 1184 C CA . SER A 1 155 ? 7.064 -0.270 3.267 1.00 89.38 155 SER A CA 1
ATOM 1185 C C . SER A 1 155 ? 7.732 0.434 2.084 1.00 89.38 155 SER A C 1
ATOM 1187 O O . SER A 1 155 ? 8.142 -0.213 1.122 1.00 89.38 155 SER A O 1
ATOM 1189 N N . PHE A 1 156 ? 7.932 1.752 2.172 1.00 86.25 156 PHE A N 1
ATOM 1190 C CA . PHE A 1 156 ? 8.626 2.515 1.135 1.00 86.25 156 PHE A CA 1
ATOM 1191 C C . PHE A 1 156 ? 10.114 2.227 1.046 1.00 86.25 156 PHE A C 1
ATOM 1193 O O . PHE A 1 156 ? 10.672 2.275 -0.051 1.00 86.25 156 PHE A O 1
ATOM 1200 N N . ARG A 1 157 ? 10.771 1.922 2.164 1.00 84.94 157 ARG A N 1
ATOM 1201 C CA . ARG A 1 157 ? 12.174 1.515 2.138 1.00 84.94 157 ARG A CA 1
ATOM 1202 C C . ARG A 1 157 ? 12.338 0.169 1.443 1.00 84.94 157 ARG A C 1
ATOM 1204 O O . ARG A 1 157 ? 13.167 0.076 0.546 1.00 84.94 157 ARG A O 1
ATOM 1211 N N . VAL A 1 158 ? 11.540 -0.834 1.817 1.00 87.56 158 VAL A N 1
ATOM 1212 C CA . VAL A 1 158 ? 11.573 -2.171 1.199 1.00 87.56 158 VAL A CA 1
ATOM 1213 C C . VAL A 1 158 ? 11.274 -2.062 -0.290 1.00 87.56 158 VAL A C 1
ATOM 1215 O O . VAL A 1 158 ? 12.061 -2.532 -1.104 1.00 87.56 158 VAL A O 1
ATOM 1218 N N . LEU A 1 159 ? 10.205 -1.349 -0.647 1.00 85.38 159 LEU A N 1
ATOM 1219 C CA . LEU A 1 159 ? 9.842 -1.123 -2.039 1.00 85.38 159 LEU A CA 1
ATOM 1220 C C . LEU A 1 159 ? 10.977 -0.443 -2.821 1.00 85.38 159 LEU A C 1
ATOM 1222 O O . LEU A 1 159 ? 11.342 -0.909 -3.896 1.00 85.38 159 LEU A O 1
ATOM 1226 N N . GLY A 1 160 ? 11.566 0.625 -2.276 1.00 81.44 160 GLY A N 1
ATOM 1227 C CA . GLY A 1 160 ? 12.687 1.324 -2.905 1.00 81.44 160 GLY A CA 1
ATOM 1228 C C . GLY A 1 160 ? 13.910 0.427 -3.121 1.00 81.44 160 GLY A C 1
ATOM 1229 O O . GLY A 1 160 ? 14.504 0.471 -4.192 1.00 81.44 160 GLY A O 1
ATOM 1230 N N . LEU A 1 161 ? 14.250 -0.433 -2.157 1.00 83.12 161 LEU A N 1
ATOM 1231 C CA . LEU A 1 161 ? 15.354 -1.390 -2.300 1.00 83.12 161 LEU A CA 1
ATOM 1232 C C . LEU A 1 161 ? 15.071 -2.446 -3.377 1.00 83.12 161 LEU A C 1
ATOM 1234 O O . LEU A 1 161 ? 15.957 -2.737 -4.179 1.00 83.12 161 LEU A O 1
ATOM 1238 N N . THR A 1 162 ? 13.844 -2.974 -3.450 1.00 84.06 162 THR A N 1
ATOM 1239 C CA . THR A 1 162 ? 13.448 -3.911 -4.516 1.00 84.06 162 THR A CA 1
ATOM 1240 C C . THR A 1 162 ? 13.583 -3.267 -5.897 1.00 84.06 162 THR A C 1
ATOM 1242 O O . THR A 1 162 ? 14.070 -3.909 -6.828 1.00 84.06 162 THR A O 1
ATOM 1245 N N . TYR A 1 163 ? 13.216 -1.987 -6.027 1.00 78.94 163 TYR A N 1
ATOM 1246 C CA . TYR A 1 163 ? 13.399 -1.232 -7.270 1.00 78.94 163 TYR A CA 1
ATOM 1247 C C . TYR A 1 163 ? 14.858 -0.999 -7.627 1.00 78.94 163 TYR A C 1
ATOM 1249 O O . TYR A 1 163 ? 15.215 -1.134 -8.793 1.00 78.94 163 TYR A O 1
ATOM 1257 N N . TYR A 1 164 ? 15.689 -0.647 -6.647 1.00 77.31 164 TYR A N 1
ATOM 1258 C CA . TYR A 1 164 ? 17.115 -0.451 -6.873 1.00 77.31 164 TYR A CA 1
ATOM 1259 C C . TYR A 1 164 ? 17.771 -1.740 -7.389 1.00 77.31 164 TYR A C 1
ATOM 1261 O O . TYR A 1 164 ? 18.490 -1.710 -8.388 1.00 77.31 164 TYR A O 1
ATOM 1269 N N . ALA A 1 165 ? 17.436 -2.883 -6.779 1.00 80.12 165 ALA A N 1
ATOM 1270 C CA . ALA A 1 165 ? 17.938 -4.196 -7.183 1.00 80.12 165 ALA A CA 1
ATOM 1271 C C . ALA A 1 165 ? 17.517 -4.607 -8.609 1.00 80.12 165 ALA A C 1
ATOM 1273 O O . ALA A 1 165 ? 18.269 -5.294 -9.289 1.00 80.12 165 ALA A O 1
ATOM 1274 N N . HIS A 1 166 ? 16.347 -4.160 -9.078 1.00 79.75 166 HIS A N 1
ATOM 1275 C CA . HIS A 1 166 ? 15.805 -4.488 -10.407 1.00 79.75 166 HIS A CA 1
ATOM 1276 C C . HIS A 1 166 ? 15.886 -3.324 -11.406 1.00 79.75 166 HIS A C 1
ATOM 1278 O O . HIS A 1 166 ? 15.206 -3.320 -12.437 1.00 79.75 166 HIS A O 1
ATOM 1284 N N . SER A 1 167 ? 16.713 -2.322 -11.112 1.00 71.38 167 SER A N 1
ATOM 1285 C CA . SER A 1 167 ? 16.809 -1.071 -11.869 1.00 71.38 167 SER A CA 1
ATOM 1286 C C . SER A 1 167 ? 17.057 -1.276 -13.369 1.00 71.38 167 SER A C 1
ATOM 1288 O O . SER A 1 167 ? 16.393 -0.634 -14.192 1.00 71.38 167 SER A O 1
ATOM 1290 N N . ASP A 1 168 ? 17.915 -2.235 -13.722 1.00 66.00 168 ASP A N 1
ATOM 1291 C CA . ASP A 1 168 ? 18.241 -2.594 -15.107 1.00 66.00 168 ASP A CA 1
ATOM 1292 C C . ASP A 1 168 ? 17.050 -3.198 -15.870 1.00 66.00 168 ASP A C 1
ATOM 1294 O O . ASP A 1 168 ? 16.835 -2.893 -17.044 1.00 66.00 168 ASP A O 1
ATOM 1298 N N . ALA A 1 169 ? 16.221 -4.008 -15.204 1.00 68.12 169 ALA A N 1
ATOM 1299 C CA . ALA A 1 169 ? 15.052 -4.647 -15.815 1.00 68.12 169 ALA A CA 1
ATOM 1300 C C . ALA A 1 169 ? 13.897 -3.654 -16.052 1.00 68.12 169 ALA A C 1
ATOM 1302 O O . ALA A 1 169 ? 13.127 -3.766 -17.016 1.00 68.12 169 ALA A O 1
ATOM 1303 N N . LEU A 1 170 ? 13.765 -2.656 -15.176 1.00 66.44 170 LEU A N 1
ATOM 1304 C CA . LEU A 1 170 ? 12.705 -1.653 -15.253 1.00 66.44 170 LEU A CA 1
ATOM 1305 C C . LEU A 1 170 ? 13.014 -0.548 -16.276 1.00 66.44 170 LEU A C 1
ATOM 1307 O O . LEU A 1 170 ? 12.085 -0.026 -16.887 1.00 66.44 170 LEU A O 1
ATOM 1311 N N . VAL A 1 171 ? 14.289 -0.234 -16.549 1.00 64.50 171 VAL A N 1
ATOM 1312 C CA . VAL A 1 171 ? 14.717 0.826 -17.499 1.00 64.50 171 VAL A CA 1
ATOM 1313 C C . VAL A 1 171 ? 14.181 2.224 -17.111 1.00 64.50 171 VAL A C 1
ATOM 1315 O O . VAL A 1 171 ? 14.169 3.158 -17.912 1.00 64.50 171 VAL A O 1
ATOM 1318 N N . TRP A 1 172 ? 13.735 2.400 -15.864 1.00 64.50 172 TRP A N 1
ATOM 1319 C CA . TRP A 1 172 ? 13.099 3.633 -15.380 1.00 64.50 172 TRP A CA 1
ATOM 1320 C C . TRP A 1 172 ? 14.103 4.762 -15.079 1.00 64.50 172 TRP A C 1
ATOM 1322 O O . TRP A 1 172 ? 13.728 5.931 -15.069 1.00 64.50 172 TRP A O 1
ATOM 1332 N N . PHE A 1 173 ? 15.394 4.456 -14.919 1.00 57.84 173 PHE A N 1
ATOM 1333 C CA . PHE A 1 173 ? 16.437 5.412 -14.509 1.00 57.84 173 PHE A CA 1
ATOM 1334 C C . PHE A 1 173 ? 17.035 6.259 -15.645 1.00 57.84 173 PHE A C 1
ATOM 1336 O O . PHE A 1 173 ? 18.224 6.564 -15.639 1.00 57.84 173 PHE A O 1
ATOM 1343 N N . ARG A 1 174 ? 16.237 6.679 -16.636 1.00 54.59 174 ARG A N 1
ATOM 1344 C CA . ARG A 1 174 ? 16.765 7.529 -17.723 1.00 54.59 174 ARG A CA 1
ATOM 1345 C C . ARG A 1 174 ? 17.042 8.977 -17.290 1.00 54.59 174 ARG A C 1
ATOM 1347 O O . ARG A 1 174 ? 17.900 9.613 -17.892 1.00 54.59 174 ARG A O 1
ATOM 1354 N N . TYR A 1 175 ? 16.363 9.483 -16.252 1.00 57.75 175 TYR A N 1
ATOM 1355 C CA . TYR A 1 175 ? 16.548 10.837 -15.705 1.00 57.75 175 TYR A CA 1
ATOM 1356 C C . TYR A 1 175 ? 16.325 10.873 -14.182 1.00 57.75 175 TYR A C 1
ATOM 1358 O O . TYR A 1 175 ? 15.527 10.099 -13.654 1.00 57.75 175 TYR A O 1
ATOM 1366 N N . ARG A 1 176 ? 17.024 11.771 -13.466 1.00 58.88 176 ARG A N 1
ATOM 1367 C CA . ARG A 1 176 ? 16.867 11.945 -12.009 1.00 58.88 176 ARG A CA 1
ATOM 1368 C C . ARG A 1 176 ? 15.546 12.666 -11.698 1.00 58.88 176 ARG A C 1
ATOM 1370 O O . ARG A 1 176 ? 15.373 13.768 -12.218 1.00 58.88 176 ARG A O 1
ATOM 1377 N N . PRO A 1 177 ? 14.655 12.110 -10.851 1.00 62.69 177 PRO A N 1
ATOM 1378 C CA . PRO A 1 177 ? 13.405 12.767 -10.500 1.00 62.69 177 PRO A CA 1
ATOM 1379 C C . PRO A 1 177 ? 13.655 14.066 -9.724 1.00 62.69 177 PRO A C 1
ATOM 1381 O O . PRO A 1 177 ? 14.478 14.089 -8.808 1.00 62.69 177 PRO A O 1
ATOM 1384 N N . LYS A 1 178 ? 12.881 15.116 -10.000 1.00 65.75 178 LYS A N 1
ATOM 1385 C CA . LYS A 1 178 ? 12.854 16.409 -9.294 1.00 65.75 178 LYS A CA 1
ATOM 1386 C C . LYS A 1 178 ? 12.713 16.240 -7.783 1.00 65.75 178 LYS A C 1
ATOM 1388 O O . LYS A 1 178 ? 13.294 16.993 -7.015 1.00 65.75 178 LYS A O 1
ATOM 1393 N N . TRP A 1 179 ? 12.001 15.199 -7.360 1.00 58.09 179 TRP A N 1
ATOM 1394 C CA . TRP A 1 179 ? 11.774 14.835 -5.960 1.00 58.09 179 TRP A CA 1
ATOM 1395 C C . TRP A 1 179 ? 13.033 14.355 -5.216 1.00 58.09 179 TRP A C 1
ATOM 1397 O O . TRP A 1 179 ? 12.987 14.210 -3.997 1.00 58.09 179 TRP A O 1
ATOM 1407 N N . ALA A 1 180 ? 14.135 14.090 -5.927 1.00 55.38 180 ALA A N 1
ATOM 1408 C CA . ALA A 1 180 ? 15.445 13.739 -5.367 1.00 55.38 180 ALA A CA 1
ATOM 1409 C C . ALA A 1 180 ? 16.438 14.918 -5.359 1.00 55.38 180 ALA A C 1
ATOM 1411 O O . ALA A 1 180 ? 17.573 14.772 -4.910 1.00 55.38 180 ALA A O 1
ATOM 1412 N N . THR A 1 181 ? 16.054 16.091 -5.870 1.00 55.62 181 THR A N 1
ATOM 1413 C CA . THR A 1 181 ? 16.943 17.254 -5.995 1.00 55.62 181 THR A CA 1
ATOM 1414 C C . THR A 1 181 ? 16.333 18.464 -5.304 1.00 55.62 181 THR A C 1
ATOM 1416 O O . THR A 1 181 ? 15.329 18.980 -5.772 1.00 55.62 181 THR A O 1
ATOM 1419 N N . SER A 1 182 ? 16.966 18.961 -4.238 1.00 53.69 182 SER A N 1
ATOM 1420 C CA . SER A 1 182 ? 16.590 20.230 -3.583 1.00 53.69 182 SER A CA 1
ATOM 1421 C C . SER A 1 182 ? 17.119 21.473 -4.317 1.00 53.69 182 SER A C 1
ATOM 1423 O O . SER A 1 182 ? 17.094 22.581 -3.790 1.00 53.69 182 SER A O 1
ATOM 1425 N N . THR A 1 183 ? 17.723 21.290 -5.491 1.00 47.53 183 THR A N 1
ATOM 1426 C CA . THR A 1 183 ? 18.405 22.349 -6.233 1.00 47.53 183 THR A CA 1
ATOM 1427 C C . THR A 1 183 ? 18.335 22.040 -7.724 1.00 47.53 183 THR A C 1
ATOM 1429 O O . THR A 1 183 ? 18.670 20.943 -8.161 1.00 47.53 183 THR A O 1
ATOM 1432 N N . ARG A 1 184 ? 17.857 23.025 -8.491 1.00 46.34 184 ARG A N 1
ATOM 1433 C CA . ARG A 1 184 ? 17.665 23.036 -9.951 1.00 46.34 184 ARG A CA 1
ATOM 1434 C C . ARG A 1 184 ? 18.615 22.140 -10.771 1.00 46.34 184 ARG A C 1
ATOM 1436 O O . ARG A 1 184 ? 19.830 22.219 -10.630 1.00 46.34 184 ARG A O 1
ATOM 1443 N N . ALA A 1 185 ? 17.998 21.505 -11.772 1.00 43.12 185 ALA A N 1
ATOM 1444 C CA . ALA A 1 185 ? 18.553 20.901 -12.988 1.00 43.12 185 ALA A CA 1
ATOM 1445 C C . ALA A 1 185 ? 19.409 19.635 -12.811 1.00 43.12 185 ALA A C 1
ATOM 1447 O O . ALA A 1 185 ? 20.467 19.624 -12.186 1.00 43.12 185 ALA A O 1
ATOM 1448 N N . GLY A 1 186 ? 18.927 18.562 -13.44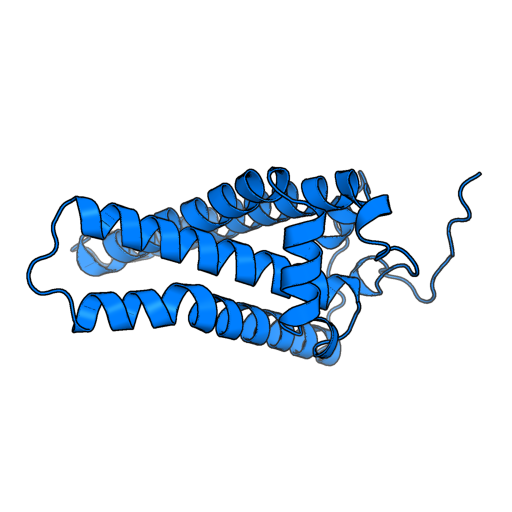8 1.00 42.62 186 GLY A N 1
ATOM 1449 C CA . GLY A 1 186 ? 19.553 17.252 -13.492 1.00 42.62 186 GLY A CA 1
ATOM 1450 C C . GLY A 1 186 ? 21.023 17.302 -13.891 1.00 42.62 186 GLY A C 1
ATOM 1451 O O . GLY A 1 186 ? 21.382 17.766 -14.971 1.00 42.62 186 GLY A O 1
ATOM 1452 N N . ARG A 1 187 ? 21.871 16.739 -13.031 1.00 39.22 187 ARG A N 1
ATOM 1453 C CA . ARG A 1 187 ? 23.131 16.156 -13.480 1.00 39.22 187 ARG A CA 1
ATOM 1454 C C . ARG A 1 187 ? 22.868 14.696 -13.806 1.00 39.22 187 ARG A C 1
ATOM 1456 O O . ARG A 1 187 ? 22.467 13.923 -12.939 1.00 39.22 187 ARG A O 1
ATOM 1463 N N . LEU A 1 188 ? 23.075 14.358 -15.073 1.00 43.91 188 LEU A N 1
ATOM 1464 C CA . LEU A 1 188 ? 23.296 12.988 -15.507 1.00 43.91 188 LEU A CA 1
ATOM 1465 C C . LEU A 1 188 ? 24.567 12.508 -14.801 1.00 43.91 188 LEU A C 1
ATOM 1467 O O . LEU A 1 188 ? 25.649 13.024 -15.072 1.00 43.91 188 LEU A O 1
ATOM 1471 N N . TYR A 1 189 ? 24.438 11.555 -13.883 1.00 45.59 189 TYR A N 1
ATOM 1472 C CA . TYR A 1 189 ? 25.582 10.744 -13.498 1.00 45.59 189 TYR A CA 1
ATOM 1473 C C . TYR A 1 189 ? 25.819 9.778 -14.656 1.00 45.59 189 TYR A C 1
ATOM 1475 O O . TYR A 1 189 ? 25.089 8.808 -14.839 1.00 45.59 189 TYR A O 1
ATOM 1483 N N . THR A 1 190 ? 26.792 10.093 -15.504 1.00 38.56 190 THR A N 1
ATOM 1484 C CA . THR A 1 190 ? 27.421 9.081 -16.345 1.00 38.56 190 THR A CA 1
ATOM 1485 C C . THR A 1 190 ? 28.171 8.153 -15.403 1.00 38.56 190 THR A C 1
ATOM 1487 O O . THR A 1 190 ? 29.099 8.604 -14.734 1.00 38.56 190 THR A O 1
ATOM 1490 N N . ASN A 1 191 ? 27.736 6.896 -15.316 1.00 38.78 191 ASN A N 1
ATOM 1491 C CA . ASN A 1 191 ? 28.504 5.846 -14.658 1.00 38.78 191 ASN A CA 1
ATOM 1492 C C . ASN A 1 191 ? 29.913 5.828 -15.266 1.00 38.78 191 ASN A C 1
ATOM 1494 O O . ASN A 1 191 ? 30.065 5.568 -16.462 1.00 38.78 191 ASN A O 1
ATOM 1498 N N . SER A 1 192 ? 30.910 6.148 -14.447 1.00 36.19 192 SER A N 1
ATOM 1499 C CA . SER A 1 192 ? 32.321 5.835 -14.671 1.00 36.19 192 SER A CA 1
ATOM 1500 C C . SER A 1 192 ? 32.743 4.818 -13.631 1.00 36.19 192 SER A C 1
ATOM 1502 O O . SER A 1 192 ? 32.478 5.122 -12.444 1.00 36.19 192 SER A O 1
#

Secondary structure (DSSP, 8-state):
-HHHHHTT--SPPPPPP--HHHHHHHHHHHHHHHHHHIIIIIHHHHHHHHH-SS--HHHHHHHHHHHHHHHHHHHHHHHHHHHTS-GGGG-HHHHHHHHHHHGGGGHHHHHHHHHHHHHHHHHHHIIIII---HHHHHHHHHHHHHHHHHHHHHHHHHHHHHHHHTHHHH--TTS--GGG-SSSS-------

pLDDT: mean 79.37, std 13.88, range [36.19, 93.75]

Radius of gyration: 18.47 Å; chains: 1; bounding box: 55×44×46 Å

Organism: NCBI:txid3120278